Protein AF-A0A812T661-F1 (afdb_monomer_lite)

Structure (mmCIF, N/CA/C/O backbone):
data_AF-A0A812T661-F1
#
_entry.id   AF-A0A812T661-F1
#
loop_
_atom_site.group_PDB
_atom_site.id
_atom_site.type_symbol
_atom_site.label_atom_id
_atom_site.label_alt_id
_atom_site.label_comp_id
_atom_site.label_asym_id
_atom_site.label_entity_id
_atom_site.label_seq_id
_atom_site.pdbx_PDB_ins_code
_atom_site.Cartn_x
_atom_site.Cartn_y
_atom_site.Cartn_z
_atom_site.occupancy
_atom_site.B_iso_or_equiv
_atom_site.auth_seq_id
_atom_site.auth_comp_id
_atom_site.auth_asym_id
_atom_site.auth_atom_id
_atom_site.pdbx_PDB_model_num
ATOM 1 N N . MET A 1 1 ? -27.935 -11.187 81.433 1.00 39.84 1 MET A N 1
ATOM 2 C CA . MET A 1 1 ? -28.440 -9.813 81.219 1.00 39.84 1 MET A CA 1
ATOM 3 C C . MET A 1 1 ? -29.014 -9.732 79.816 1.00 39.84 1 MET A C 1
ATOM 5 O O . MET A 1 1 ? -28.262 -9.757 78.854 1.00 39.84 1 MET A O 1
ATOM 9 N N . ALA A 1 2 ? -30.341 -9.771 79.704 1.00 31.17 2 ALA A N 1
ATOM 10 C CA . ALA A 1 2 ? -31.060 -9.788 78.435 1.00 31.17 2 ALA A CA 1
ATOM 11 C C . ALA A 1 2 ? -31.620 -8.390 78.161 1.00 31.17 2 ALA A C 1
ATOM 13 O O . ALA A 1 2 ? -32.409 -7.888 78.958 1.00 31.17 2 ALA A O 1
ATOM 14 N N . CYS A 1 3 ? -31.225 -7.775 77.046 1.00 32.47 3 CYS A N 1
ATOM 15 C CA . CYS A 1 3 ? -31.825 -6.533 76.575 1.00 32.47 3 CYS A CA 1
ATOM 16 C C . CYS A 1 3 ? -32.719 -6.855 75.373 1.00 32.47 3 CYS A C 1
ATOM 18 O O . CYS A 1 3 ? -32.238 -7.175 74.287 1.00 32.47 3 CYS A O 1
ATOM 20 N N . LYS A 1 4 ? -34.035 -6.829 75.606 1.00 36.28 4 LYS A N 1
ATOM 21 C CA . LYS A 1 4 ? -35.077 -6.873 74.576 1.00 36.28 4 LYS A CA 1
ATOM 22 C C . LYS A 1 4 ? -35.070 -5.534 73.834 1.00 36.28 4 LYS A C 1
ATOM 24 O O . LYS A 1 4 ? -35.261 -4.503 74.466 1.00 36.28 4 LYS A O 1
ATOM 29 N N . CYS A 1 5 ? -34.918 -5.548 72.513 1.00 41.19 5 CYS A N 1
ATOM 30 C CA . CYS A 1 5 ? -35.259 -4.403 71.667 1.00 41.19 5 CYS A CA 1
ATOM 31 C C . CYS A 1 5 ? -36.417 -4.796 70.753 1.00 41.19 5 CYS A C 1
ATOM 33 O O . CYS A 1 5 ? -36.310 -5.703 69.930 1.00 41.19 5 CYS A O 1
ATOM 35 N N . ALA A 1 6 ? -37.545 -4.131 70.987 1.00 37.28 6 ALA A N 1
ATOM 36 C CA . ALA A 1 6 ? -38.788 -4.274 70.257 1.00 37.28 6 ALA A CA 1
ATOM 37 C C . ALA A 1 6 ? -38.680 -3.627 68.869 1.00 37.28 6 ALA A C 1
ATOM 39 O O . ALA A 1 6 ? -38.183 -2.513 68.720 1.00 37.28 6 ALA A O 1
ATOM 40 N N . TRP A 1 7 ? -39.187 -4.334 67.864 1.00 32.53 7 TRP A N 1
ATOM 41 C CA . TRP A 1 7 ? -39.423 -3.829 66.516 1.00 32.53 7 TRP A CA 1
ATOM 42 C C . TRP A 1 7 ? -40.679 -2.940 66.503 1.00 32.53 7 TRP A C 1
ATOM 44 O O . TRP A 1 7 ? -41.736 -3.362 66.972 1.00 32.53 7 TRP A O 1
ATOM 54 N N . ARG A 1 8 ? -40.585 -1.736 65.927 1.00 33.53 8 ARG A N 1
ATOM 55 C CA . ARG A 1 8 ? -41.734 -0.939 65.459 1.00 33.53 8 ARG A CA 1
ATOM 56 C C . ARG A 1 8 ? -41.566 -0.678 63.957 1.00 33.53 8 ARG A C 1
ATOM 58 O O . ARG A 1 8 ? -40.502 -0.195 63.575 1.00 33.53 8 ARG A O 1
ATOM 65 N N . PRO A 1 9 ? -42.571 -0.955 63.110 1.00 42.41 9 PRO A N 1
ATOM 66 C CA . PRO A 1 9 ? -42.553 -0.549 61.714 1.00 42.41 9 PRO A CA 1
ATOM 67 C C . PRO A 1 9 ? -43.253 0.807 61.539 1.00 42.41 9 PRO A C 1
ATOM 69 O O . PRO A 1 9 ? -44.282 1.068 62.157 1.00 42.41 9 PRO A O 1
ATOM 72 N N . GLY A 1 10 ? -42.711 1.633 60.645 1.00 39.06 10 GLY A N 1
ATOM 73 C CA . GLY A 1 10 ? -43.407 2.788 60.078 1.00 39.06 10 GLY A CA 1
ATOM 74 C C . GLY A 1 10 ? -42.850 4.137 60.518 1.00 39.06 10 GLY A C 1
ATOM 75 O O . GLY A 1 10 ? -43.271 4.663 61.535 1.00 39.06 10 GLY A O 1
ATOM 76 N N . ILE A 1 11 ? -41.943 4.688 59.708 1.00 40.12 11 ILE A N 1
ATOM 77 C CA . ILE A 1 11 ? -41.901 6.093 59.268 1.00 40.12 11 ILE A CA 1
ATOM 78 C C . ILE A 1 11 ? -41.118 6.077 57.948 1.00 40.12 11 ILE A C 1
ATOM 80 O O . ILE A 1 11 ? -39.957 5.672 57.897 1.00 40.12 11 ILE A O 1
ATOM 84 N N . ALA A 1 12 ? -41.790 6.463 56.866 1.00 45.00 12 ALA A N 1
ATOM 85 C CA . ALA A 1 12 ? -41.169 6.755 55.587 1.00 45.00 12 ALA A CA 1
ATOM 86 C C . ALA A 1 12 ? -40.385 8.067 55.721 1.00 45.00 12 ALA A C 1
ATOM 88 O O . ALA A 1 12 ? -40.973 9.107 56.008 1.00 45.00 12 ALA A O 1
ATOM 89 N N . ALA A 1 13 ? -39.069 8.016 55.528 1.00 40.50 13 ALA A N 1
ATOM 90 C CA . ALA A 1 13 ? -38.224 9.198 55.423 1.00 40.50 13 ALA A CA 1
ATOM 91 C C . ALA A 1 13 ? -37.707 9.301 53.984 1.00 40.50 13 ALA A C 1
ATOM 93 O O . ALA A 1 13 ? -36.796 8.587 53.566 1.00 40.50 13 ALA A O 1
ATOM 94 N N . SER A 1 14 ? -38.337 10.185 53.218 1.00 41.28 14 SER A N 1
ATOM 95 C CA . SER A 1 14 ? -37.844 10.696 51.946 1.00 41.28 14 SER A CA 1
ATOM 96 C C . SER A 1 14 ? -36.620 11.582 52.199 1.00 41.28 14 SER A C 1
ATOM 98 O O . SER A 1 14 ? -36.764 12.743 52.579 1.00 41.28 14 SER A O 1
ATOM 100 N N . CYS A 1 15 ? -35.413 11.058 51.988 1.00 32.88 15 CYS A N 1
ATOM 101 C CA . CYS A 1 15 ? -34.206 11.882 51.919 1.00 32.88 15 CYS A CA 1
ATOM 102 C C . CYS A 1 15 ? -34.037 12.420 50.495 1.00 32.88 15 CYS A C 1
ATOM 104 O O . CYS A 1 15 ? -33.440 11.773 49.636 1.00 32.88 15 CYS A O 1
ATOM 106 N N . GLY A 1 16 ? -34.569 13.619 50.257 1.00 36.97 16 GLY A N 1
ATOM 107 C CA . GLY A 1 16 ? -34.129 14.475 49.162 1.00 36.97 16 GLY A CA 1
ATOM 108 C C . GLY A 1 16 ? -32.775 15.080 49.523 1.00 36.97 16 GLY A C 1
ATOM 109 O O . GLY A 1 16 ? -32.685 15.902 50.429 1.00 36.97 16 GLY A O 1
ATOM 110 N N . VAL A 1 17 ? -31.717 14.667 48.828 1.00 34.12 17 VAL A N 1
ATOM 111 C CA . VAL A 1 17 ? -30.416 15.339 48.898 1.00 34.12 17 VAL A CA 1
ATOM 112 C C . VAL A 1 17 ? -30.396 16.405 47.805 1.00 34.12 17 VAL A C 1
ATOM 114 O O . VAL A 1 17 ? -30.156 16.109 46.637 1.00 34.12 17 VAL A O 1
ATOM 117 N N . GLN A 1 18 ? -30.684 17.651 48.183 1.00 39.25 18 GLN A N 1
ATOM 118 C CA . GLN A 1 18 ? -30.338 18.824 47.381 1.00 39.25 18 GLN A CA 1
ATOM 119 C C . GLN A 1 18 ? -28.822 19.030 47.470 1.00 39.25 18 GLN A C 1
ATOM 121 O O . GLN A 1 18 ? -28.301 19.404 48.519 1.00 39.25 18 GLN A O 1
ATOM 126 N N . VAL A 1 19 ? -28.106 18.781 46.373 1.00 39.47 19 VAL A N 1
ATOM 127 C CA . VAL A 1 19 ? -26.702 19.185 46.249 1.00 39.47 19 VAL A CA 1
ATOM 128 C C . VAL A 1 19 ? -26.671 20.634 45.772 1.00 39.47 19 VAL A C 1
ATOM 130 O O . VAL A 1 19 ? -27.009 20.937 44.629 1.00 39.47 19 VAL A O 1
ATOM 133 N N . LEU A 1 20 ? -26.277 21.524 46.682 1.00 35.50 20 LEU A N 1
ATOM 134 C CA . LEU A 1 20 ? -25.924 22.910 46.397 1.00 35.50 20 LEU A CA 1
ATOM 135 C C . LEU A 1 20 ? -24.674 22.918 45.499 1.00 35.50 20 LEU A C 1
ATOM 137 O O . LEU A 1 20 ? -23.583 22.561 45.942 1.00 35.50 20 LEU A O 1
ATOM 141 N N . VAL A 1 21 ? -24.820 23.312 44.233 1.00 41.16 21 VAL A N 1
ATOM 142 C CA . VAL A 1 21 ? -23.682 23.537 43.332 1.00 41.16 21 VAL A CA 1
ATOM 143 C C . VAL A 1 21 ? -23.210 24.975 43.518 1.00 41.16 21 VAL A C 1
ATOM 145 O O . VAL A 1 21 ? -23.839 25.919 43.042 1.00 41.16 21 VAL A O 1
ATOM 148 N N . HIS A 1 22 ? -22.090 25.144 44.221 1.00 33.12 22 HIS A N 1
ATOM 149 C CA . HIS A 1 22 ? -21.365 26.408 44.238 1.00 33.12 22 HIS A CA 1
ATOM 150 C C . HIS A 1 22 ? -20.723 26.629 42.862 1.00 33.12 22 HIS A C 1
ATOM 152 O O . HIS A 1 22 ? -19.799 25.928 42.459 1.00 33.12 22 HIS A O 1
ATOM 158 N N . SER A 1 23 ? -21.241 27.618 42.137 1.00 39.50 23 SER A N 1
ATOM 159 C CA . SER A 1 23 ? -20.655 28.144 40.908 1.00 39.50 23 SER A CA 1
ATOM 160 C C . SER A 1 23 ? -19.364 28.901 41.236 1.00 39.50 23 SER A C 1
ATOM 162 O O . SER A 1 23 ? -19.421 30.014 41.763 1.00 39.50 23 SER A O 1
ATOM 164 N N . SER A 1 24 ? -18.214 28.351 40.851 1.00 34.94 24 SER A N 1
ATOM 165 C CA . SER A 1 24 ? -17.020 29.137 40.539 1.00 34.94 24 SER A CA 1
ATOM 166 C C . SER A 1 24 ? -16.669 28.953 39.060 1.00 34.94 24 SER A C 1
ATOM 168 O O . SER A 1 24 ? -16.507 27.851 38.540 1.00 34.94 24 SER A O 1
ATOM 170 N N . ARG A 1 25 ? -16.638 30.084 38.353 1.00 45.25 25 ARG A N 1
ATOM 171 C CA . ARG A 1 25 ? -16.217 30.214 36.958 1.00 45.25 25 ARG A CA 1
ATOM 172 C C . ARG A 1 25 ? -14.738 29.853 36.809 1.00 45.25 25 ARG A C 1
ATOM 174 O O . ARG A 1 25 ? -13.928 30.345 37.586 1.00 45.25 25 ARG A O 1
ATOM 181 N N . SER A 1 26 ? -14.430 29.160 35.709 1.00 40.88 26 SER A N 1
ATOM 182 C CA . SER A 1 26 ? -13.232 29.301 34.853 1.00 40.88 26 SER A CA 1
ATOM 183 C C . SER A 1 26 ? -12.532 27.970 34.571 1.00 40.88 26 SER A C 1
ATOM 185 O O . SER A 1 26 ? -11.646 27.561 35.312 1.00 40.88 26 SER A O 1
ATOM 187 N N . SER A 1 27 ? -12.936 27.300 33.485 1.00 36.00 27 SER A N 1
ATOM 188 C CA . SER A 1 27 ? -12.090 26.831 32.363 1.00 36.00 27 SER A CA 1
ATOM 189 C C . SER A 1 27 ? -12.868 25.801 31.522 1.00 36.00 27 SER A C 1
ATOM 191 O O . SER A 1 27 ? -13.470 24.865 32.043 1.00 36.00 27 SER A O 1
ATOM 193 N N . ARG A 1 28 ? -12.947 26.041 30.203 1.00 46.75 28 ARG A N 1
ATOM 194 C CA . ARG A 1 28 ? -13.727 25.246 29.237 1.00 46.75 28 ARG A CA 1
ATOM 195 C C . ARG A 1 28 ? -13.174 23.822 29.156 1.00 46.75 28 ARG A C 1
ATOM 197 O O . ARG A 1 28 ? -12.113 23.606 28.584 1.00 46.75 28 ARG A O 1
ATOM 204 N N . THR A 1 29 ? -13.922 22.869 29.694 1.00 40.59 29 THR A N 1
ATOM 205 C CA . THR A 1 29 ? -13.697 21.432 29.531 1.00 40.59 29 THR A CA 1
ATOM 206 C C . THR A 1 29 ? -14.627 20.891 28.449 1.00 40.59 29 THR A C 1
ATOM 208 O O . THR A 1 29 ? -15.829 21.159 28.449 1.00 40.59 29 THR A O 1
ATOM 211 N N . TYR A 1 30 ? -14.031 20.158 27.507 1.00 39.53 30 TYR A N 1
ATOM 212 C CA . TYR A 1 30 ? -14.701 19.396 26.458 1.00 39.53 30 TYR A CA 1
ATOM 213 C C . TYR A 1 30 ? -15.716 18.431 27.079 1.00 39.53 30 TYR A C 1
ATOM 215 O O . TYR A 1 30 ? -15.378 17.580 27.902 1.00 39.53 30 TYR A O 1
ATOM 223 N N . GLY A 1 31 ? -16.979 18.623 26.712 1.00 39.84 31 GLY A N 1
ATOM 224 C CA . GLY A 1 31 ? -18.114 17.910 27.263 1.00 39.84 31 GLY A CA 1
ATOM 225 C C . GLY A 1 31 ? -18.510 16.689 26.440 1.00 39.84 31 GLY A C 1
ATOM 226 O O . GLY A 1 31 ? -18.616 16.751 25.222 1.00 39.84 31 GLY A O 1
ATOM 227 N N . GLN A 1 32 ? -18.863 15.648 27.195 1.00 44.34 32 GLN A N 1
ATOM 228 C CA . GLN A 1 32 ? -19.878 14.639 26.887 1.00 44.34 32 GLN A CA 1
ATOM 229 C C . GLN A 1 32 ? -19.512 13.485 25.943 1.00 44.34 32 GLN A C 1
ATOM 231 O O . GLN A 1 32 ? -20.017 13.396 24.833 1.00 44.34 32 GLN A O 1
ATOM 236 N N . ARG A 1 33 ? -18.816 12.478 26.495 1.00 41.53 33 ARG A N 1
ATOM 237 C CA . ARG A 1 33 ? -19.212 11.052 26.380 1.00 41.53 33 ARG A CA 1
ATOM 238 C C . ARG A 1 33 ? -18.738 10.194 27.565 1.00 41.53 33 ARG A C 1
ATOM 240 O O . ARG A 1 33 ? -18.430 9.019 27.447 1.00 41.53 33 ARG A O 1
ATOM 247 N N . GLY A 1 34 ? -18.760 10.782 28.762 1.00 40.34 34 GLY A N 1
ATOM 248 C CA . GLY A 1 34 ? -18.537 10.053 30.011 1.00 40.34 34 GLY A CA 1
ATOM 249 C C . GLY A 1 34 ? -19.728 9.203 30.470 1.00 40.34 34 GLY A C 1
ATOM 250 O O . GLY A 1 34 ? -19.525 8.335 31.297 1.00 40.34 34 GLY A O 1
ATOM 251 N N . ALA A 1 35 ? -20.951 9.387 29.958 1.00 41.69 35 ALA A N 1
ATOM 252 C CA . ALA A 1 35 ? -22.172 8.920 30.635 1.00 41.69 35 ALA A CA 1
ATOM 253 C C . ALA A 1 35 ? -22.263 7.391 30.872 1.00 41.69 35 ALA A C 1
ATOM 255 O O . ALA A 1 35 ? -22.603 6.963 31.979 1.00 41.69 35 ALA A O 1
ATOM 256 N N . ALA A 1 36 ? -21.902 6.550 29.896 1.00 41.28 36 ALA A N 1
ATOM 257 C CA . ALA A 1 36 ? -21.989 5.091 30.048 1.00 41.28 36 ALA A CA 1
ATOM 258 C C . ALA A 1 36 ? -20.860 4.521 30.930 1.00 41.28 36 ALA A C 1
ATOM 260 O O . ALA A 1 36 ? -21.110 3.693 31.806 1.00 41.28 36 ALA A O 1
ATOM 261 N N . CYS A 1 37 ? -19.637 5.043 30.800 1.00 40.53 37 CYS A N 1
ATOM 262 C CA . CYS A 1 37 ? -18.521 4.643 31.658 1.00 40.53 37 CYS A CA 1
ATOM 263 C C . CYS A 1 37 ? -18.627 5.263 33.066 1.00 40.53 37 CYS A C 1
ATOM 265 O O . CYS A 1 37 ? -18.211 4.652 34.048 1.00 40.53 37 CYS A O 1
ATOM 267 N N . THR A 1 38 ? -19.285 6.421 33.214 1.00 44.34 38 THR A N 1
ATOM 268 C CA . THR A 1 38 ? -19.584 7.014 34.521 1.00 44.34 38 THR A CA 1
ATOM 269 C C . THR A 1 38 ? -20.669 6.268 35.263 1.00 44.34 38 THR A C 1
ATOM 271 O O . THR A 1 38 ? -20.565 6.231 36.469 1.00 44.34 38 THR A O 1
ATOM 274 N N . THR A 1 39 ? -21.663 5.625 34.644 1.00 46.19 39 THR A N 1
ATOM 275 C CA . THR A 1 39 ? -22.614 4.815 35.440 1.00 46.19 39 THR A CA 1
ATOM 276 C C . THR A 1 39 ? -21.945 3.561 36.004 1.00 46.19 39 THR A C 1
ATOM 278 O O . THR A 1 39 ? -22.129 3.256 37.180 1.00 46.19 39 THR A O 1
ATOM 281 N N . ALA A 1 40 ? -21.071 2.899 35.239 1.00 48.19 40 ALA A N 1
ATOM 282 C CA . ALA A 1 40 ? -20.258 1.786 35.738 1.00 48.19 40 ALA A CA 1
ATOM 283 C C . ALA A 1 40 ? -19.211 2.236 36.780 1.00 48.19 40 ALA A C 1
ATOM 285 O O . ALA A 1 40 ? -19.050 1.583 37.814 1.00 48.19 40 ALA A O 1
ATOM 286 N N . SER A 1 41 ? -18.552 3.377 36.555 1.00 48.72 41 SER A N 1
ATOM 287 C CA . SER A 1 41 ? -17.576 3.981 37.475 1.00 48.72 41 SER A CA 1
ATOM 288 C C . SER A 1 41 ? -18.231 4.569 38.735 1.00 48.72 41 SER A C 1
ATOM 290 O O . SER A 1 41 ? -17.706 4.408 39.834 1.00 48.72 41 SER A O 1
ATOM 292 N N . LEU A 1 42 ? -19.428 5.154 38.634 1.00 48.75 42 LEU A N 1
ATOM 293 C CA . LEU A 1 42 ? -20.238 5.633 39.762 1.00 48.75 42 LEU A CA 1
ATOM 294 C C . LEU A 1 42 ? -20.821 4.460 40.548 1.00 48.75 42 LEU A C 1
ATOM 296 O O . LEU A 1 42 ? -20.829 4.526 41.771 1.00 48.75 42 LEU A O 1
ATOM 300 N N . CYS A 1 43 ? -21.223 3.357 39.904 1.00 52.56 43 CYS A N 1
ATOM 301 C CA . CYS A 1 43 ? -21.570 2.121 40.614 1.00 52.56 43 CYS A CA 1
ATOM 302 C C . CYS A 1 43 ? -20.358 1.533 41.347 1.00 52.56 43 CYS A C 1
ATOM 304 O O . CYS A 1 43 ? -20.494 1.123 42.498 1.00 52.56 43 CYS A O 1
ATOM 306 N N . GLN A 1 44 ? -19.170 1.521 40.734 1.00 55.47 44 GLN A N 1
ATOM 307 C CA . GLN A 1 44 ? -17.938 1.076 41.398 1.00 55.47 44 GLN A CA 1
ATOM 308 C C . GLN A 1 44 ? -17.526 2.005 42.547 1.00 55.47 44 GLN A C 1
ATOM 310 O O . GLN A 1 44 ? -17.100 1.518 43.593 1.00 55.47 44 GLN A O 1
ATOM 315 N N . SER A 1 45 ? -17.723 3.315 42.400 1.00 54.69 45 SER A N 1
ATOM 316 C CA . SER A 1 45 ? -17.418 4.319 43.427 1.00 54.69 45 SER A CA 1
ATOM 317 C C . SER A 1 45 ? -18.425 4.275 44.582 1.00 54.69 45 SER A C 1
ATOM 319 O O . SER A 1 45 ? -18.028 4.272 45.745 1.00 54.69 45 SER A O 1
ATOM 321 N N . ALA A 1 46 ? -19.722 4.133 44.293 1.00 56.69 46 ALA A N 1
ATOM 322 C CA . ALA A 1 46 ? -20.778 3.983 45.295 1.00 56.69 46 ALA A CA 1
ATOM 323 C C . ALA A 1 46 ? -20.666 2.654 46.063 1.00 56.69 46 ALA A C 1
ATOM 325 O O . ALA A 1 46 ? -20.876 2.621 47.276 1.00 56.69 46 ALA A O 1
ATOM 326 N N . LEU A 1 47 ? -20.262 1.565 45.397 1.00 55.62 47 LEU A N 1
ATOM 327 C CA . LEU A 1 47 ? -19.964 0.283 46.049 1.00 55.62 47 LEU A CA 1
ATOM 328 C C . LEU A 1 47 ? -18.643 0.318 46.834 1.00 55.62 47 LEU A C 1
ATOM 330 O O . LEU A 1 47 ? -18.556 -0.297 47.897 1.00 55.62 47 LEU A O 1
ATOM 334 N N . GLY A 1 48 ? -17.644 1.071 46.366 1.00 58.66 48 GLY A N 1
ATOM 335 C CA . GLY A 1 48 ? -16.411 1.354 47.106 1.00 58.66 48 GLY A CA 1
ATOM 336 C C . GLY A 1 48 ? -16.692 2.093 48.416 1.00 58.66 48 GLY A C 1
ATOM 337 O O . GLY A 1 48 ? -16.236 1.665 49.477 1.00 58.66 48 GLY A O 1
ATOM 338 N N . ILE A 1 49 ? -17.543 3.121 48.373 1.00 59.03 49 ILE A N 1
ATOM 339 C CA . ILE A 1 49 ? -17.996 3.872 49.554 1.00 59.03 49 ILE A CA 1
ATOM 340 C C . ILE A 1 49 ? -18.847 2.987 50.485 1.00 59.03 49 ILE A C 1
ATOM 342 O O . ILE A 1 49 ? -18.628 2.984 51.695 1.00 59.03 49 ILE A O 1
ATOM 346 N N . MET A 1 50 ? -19.744 2.149 49.951 1.00 53.41 50 MET A N 1
ATOM 347 C CA . MET A 1 50 ? -20.494 1.156 50.746 1.00 53.41 50 MET A CA 1
ATOM 348 C C . MET A 1 50 ? -19.586 0.109 51.417 1.00 53.41 50 MET A C 1
ATOM 350 O O . MET A 1 50 ? -19.870 -0.326 52.533 1.00 53.41 50 MET A O 1
ATOM 354 N N . SER A 1 51 ? -18.470 -0.271 50.787 1.00 54.91 51 SER A N 1
ATOM 355 C CA . SER A 1 51 ? -17.488 -1.193 51.378 1.00 54.91 51 SER A CA 1
ATOM 356 C C . SER A 1 51 ? -16.672 -0.563 52.515 1.00 54.91 51 SER A C 1
ATOM 358 O O . SER A 1 51 ? -16.292 -1.268 53.451 1.00 54.91 51 SER A O 1
ATOM 360 N N . LEU A 1 52 ? -16.475 0.761 52.476 1.00 56.06 52 LEU A N 1
ATOM 361 C CA . LEU A 1 52 ? -15.839 1.544 53.541 1.00 56.06 52 LEU A CA 1
ATOM 362 C C . LEU A 1 52 ? -16.790 1.795 54.722 1.00 56.06 52 LEU A C 1
ATOM 364 O O . LEU A 1 52 ? -16.347 1.811 55.868 1.00 56.06 52 LEU A O 1
ATOM 368 N N . LEU A 1 53 ? -18.094 1.934 54.464 1.00 56.97 53 LEU A N 1
ATOM 369 C CA . LEU A 1 53 ? -19.104 2.218 55.492 1.00 56.97 53 LEU A CA 1
ATOM 370 C C . LEU A 1 53 ? -19.621 0.971 56.236 1.00 56.97 53 LEU A C 1
ATOM 372 O O . LEU A 1 53 ? -20.234 1.107 57.293 1.00 56.97 53 LEU A O 1
ATOM 376 N N . CYS A 1 54 ? -19.380 -0.248 55.736 1.00 51.91 54 CYS A N 1
ATOM 377 C CA . CYS A 1 54 ? -19.859 -1.474 56.391 1.00 51.91 54 CYS A CA 1
ATOM 378 C C . CYS A 1 54 ? -18.914 -2.693 56.245 1.00 51.91 54 CYS A C 1
ATOM 380 O O . CYS A 1 54 ? -19.311 -3.740 55.720 1.00 51.91 54 CYS A O 1
ATOM 382 N N . PRO A 1 55 ? -17.670 -2.633 56.763 1.00 53.47 55 PRO A N 1
ATOM 383 C CA . PRO A 1 55 ? -16.683 -3.709 56.602 1.00 53.47 55 PRO A CA 1
ATOM 384 C C . PRO A 1 55 ? -17.071 -5.041 57.276 1.00 53.47 55 PRO A C 1
ATOM 386 O O . PRO A 1 55 ? -16.466 -6.071 56.989 1.00 53.47 55 PRO A O 1
ATOM 389 N N . ARG A 1 56 ? -18.090 -5.062 58.152 1.00 56.50 56 ARG A N 1
ATOM 390 C CA . ARG A 1 56 ? -18.517 -6.264 58.897 1.00 56.50 56 ARG A CA 1
ATOM 391 C C . ARG A 1 56 ? -19.662 -7.066 58.265 1.00 56.50 56 ARG A C 1
ATOM 393 O O . ARG A 1 56 ? -19.938 -8.161 58.745 1.00 56.50 56 ARG A O 1
ATOM 400 N N . VAL A 1 57 ? -20.318 -6.573 57.210 1.00 59.19 57 VAL A N 1
ATOM 401 C CA . VAL A 1 57 ? -21.529 -7.227 56.655 1.00 59.19 57 VAL A CA 1
ATOM 402 C C . VAL A 1 57 ? -21.278 -7.918 55.311 1.00 59.19 57 VAL A C 1
ATOM 404 O O . VAL A 1 57 ? -22.008 -8.841 54.939 1.00 59.19 57 VAL A O 1
ATOM 407 N N . LEU A 1 58 ? -20.205 -7.568 54.594 1.00 53.12 58 LEU A N 1
ATOM 408 C CA . LEU A 1 58 ? -19.882 -8.250 53.346 1.00 53.12 58 LEU A CA 1
ATOM 409 C C . LEU A 1 58 ? -19.204 -9.591 53.641 1.00 53.12 58 LEU A C 1
ATOM 411 O O . LEU A 1 58 ? -17.998 -9.673 53.875 1.00 53.12 58 LEU A O 1
ATOM 415 N N . LYS A 1 59 ? -19.999 -10.666 53.636 1.00 71.62 59 LYS A N 1
ATOM 416 C CA . LYS A 1 59 ? -19.484 -12.021 53.841 1.00 71.62 59 LYS A CA 1
ATOM 417 C C . LYS A 1 59 ? -18.331 -12.276 52.848 1.00 71.62 59 LYS A C 1
ATOM 419 O O . LYS A 1 59 ? -18.512 -12.056 51.647 1.00 71.62 59 LYS A O 1
ATOM 424 N N . PRO A 1 60 ? -17.163 -12.776 53.293 1.00 74.56 60 PRO A N 1
ATOM 425 C CA . PRO A 1 60 ? -15.957 -12.900 52.463 1.00 74.56 60 PRO A CA 1
ATOM 426 C C . PRO A 1 60 ? -16.156 -13.727 51.179 1.00 74.56 60 PRO A C 1
ATOM 428 O O . PRO A 1 60 ? -15.424 -13.552 50.204 1.00 74.56 60 PRO A O 1
ATOM 431 N N . HIS A 1 61 ? -17.179 -14.586 51.127 1.00 77.00 61 HIS A N 1
ATOM 432 C CA . HIS A 1 61 ? -17.545 -15.318 49.916 1.00 77.00 61 HIS A CA 1
ATOM 433 C C . HIS A 1 61 ? -18.139 -14.429 48.805 1.00 77.00 61 HIS A C 1
ATOM 435 O O . HIS A 1 61 ? -17.871 -14.688 47.631 1.00 77.00 61 HIS A O 1
ATOM 441 N N . LEU A 1 62 ? -18.881 -13.365 49.138 1.00 77.12 62 LEU A N 1
ATOM 442 C CA . LEU A 1 62 ? -19.453 -12.435 48.153 1.00 77.12 62 LEU A CA 1
ATOM 443 C C . LEU A 1 62 ? -18.360 -11.579 47.507 1.00 77.12 62 LEU A C 1
ATOM 445 O O . LEU A 1 62 ? -18.321 -11.460 46.284 1.00 77.12 62 LEU A O 1
ATOM 449 N N . ALA A 1 63 ? -17.398 -11.095 48.300 1.00 75.06 63 ALA A N 1
ATOM 450 C CA . ALA A 1 63 ? -16.235 -10.368 47.789 1.00 75.06 63 ALA A CA 1
ATOM 451 C C . ALA A 1 63 ? -15.398 -11.223 46.817 1.00 75.06 63 ALA A C 1
ATOM 453 O O . ALA A 1 63 ? -14.982 -10.740 45.763 1.00 75.06 63 ALA A O 1
ATOM 454 N N . ARG A 1 64 ? -15.182 -12.513 47.126 1.00 78.75 64 ARG A N 1
ATOM 455 C CA . ARG A 1 64 ? -14.472 -13.444 46.227 1.00 78.75 64 ARG A CA 1
ATOM 456 C C . ARG A 1 64 ? -15.247 -13.737 44.944 1.00 78.75 64 ARG A C 1
ATOM 458 O O . ARG A 1 64 ? -14.623 -13.923 43.902 1.00 78.75 64 ARG A O 1
ATOM 465 N N . ARG A 1 65 ? -16.580 -13.826 45.001 1.00 80.38 65 ARG A N 1
ATOM 466 C CA . ARG A 1 65 ? -17.418 -14.046 43.809 1.00 80.38 65 ARG A CA 1
ATOM 467 C C . ARG A 1 65 ? -17.405 -12.819 42.899 1.00 80.38 65 ARG A C 1
ATOM 469 O O . ARG A 1 65 ? -17.246 -12.970 41.694 1.00 80.38 65 ARG A O 1
ATOM 476 N N . TRP A 1 66 ? -17.468 -11.621 43.478 1.00 78.62 66 TRP A N 1
ATOM 477 C CA . TRP A 1 66 ? -17.425 -10.369 42.725 1.00 78.62 66 TRP A CA 1
ATOM 478 C C . TRP A 1 66 ? -16.064 -10.121 42.062 1.00 78.62 66 TRP A C 1
ATOM 480 O O . TRP A 1 66 ? -16.016 -9.843 40.868 1.00 78.62 66 TRP A O 1
ATOM 490 N N . ARG A 1 67 ? -14.947 -10.327 42.780 1.00 79.44 67 ARG A N 1
ATOM 491 C CA . ARG A 1 67 ? -13.600 -10.229 42.179 1.00 79.44 67 ARG A CA 1
ATOM 492 C C . ARG A 1 67 ? -13.405 -11.220 41.031 1.00 79.44 67 ARG A C 1
ATOM 494 O O . ARG A 1 67 ? -12.829 -10.847 40.016 1.00 79.44 67 ARG A O 1
ATOM 501 N N . ARG A 1 68 ? -13.913 -12.453 41.169 1.00 81.06 68 ARG A N 1
ATOM 502 C CA . ARG A 1 68 ? -13.891 -13.453 40.088 1.00 81.06 68 ARG A CA 1
ATOM 503 C C . ARG A 1 68 ? -14.715 -13.005 38.879 1.00 81.06 68 ARG A C 1
ATOM 505 O O . ARG A 1 68 ? -14.211 -13.088 37.768 1.00 81.06 68 ARG A O 1
ATOM 512 N N . GLY A 1 69 ? -15.913 -12.459 39.095 1.00 79.50 69 GLY A N 1
ATOM 513 C CA . GLY A 1 69 ? -16.746 -11.911 38.019 1.00 79.50 69 GLY A CA 1
ATOM 514 C C . GLY A 1 69 ? -16.085 -10.740 37.287 1.00 79.50 69 GLY A C 1
ATOM 515 O O . GLY A 1 69 ? -16.008 -10.750 36.064 1.00 79.50 69 GLY A O 1
ATOM 516 N N . ALA A 1 70 ? -15.526 -9.774 38.021 1.00 76.25 70 ALA A N 1
ATOM 517 C CA . ALA A 1 70 ? -14.833 -8.629 37.429 1.00 76.25 70 ALA A CA 1
ATOM 518 C C . ALA A 1 70 ? -13.557 -9.034 36.664 1.00 76.25 70 ALA A C 1
ATOM 520 O O . ALA A 1 70 ? -13.274 -8.472 35.608 1.00 76.25 70 ALA A O 1
ATOM 521 N N . ALA A 1 71 ? -12.792 -10.009 37.170 1.00 78.38 71 ALA A N 1
ATOM 522 C CA . ALA A 1 71 ? -11.620 -10.546 36.474 1.00 78.38 71 ALA A CA 1
ATOM 523 C C . ALA A 1 71 ? -12.013 -11.305 35.195 1.00 78.38 71 ALA A C 1
ATOM 525 O O . ALA A 1 71 ? -11.403 -11.100 34.150 1.00 78.38 71 ALA A O 1
ATOM 526 N N . GLN A 1 72 ? -13.071 -12.118 35.255 1.00 84.19 72 GLN A N 1
ATOM 527 C CA . GLN A 1 72 ? -13.597 -12.842 34.098 1.00 84.19 72 GLN A CA 1
ATOM 528 C C . GLN A 1 72 ? -14.138 -11.887 33.026 1.00 84.19 72 GLN A C 1
ATOM 530 O O . GLN A 1 72 ? -13.882 -12.082 31.843 1.00 84.19 72 GLN A O 1
ATOM 535 N N . GLN A 1 73 ? -14.825 -10.816 33.428 1.00 76.56 73 GLN A N 1
ATOM 536 C CA . GLN A 1 73 ? -15.323 -9.807 32.496 1.00 76.56 73 GLN A CA 1
ATOM 537 C C . GLN A 1 73 ? -14.177 -9.059 31.801 1.00 76.56 73 GLN A C 1
ATOM 539 O O . GLN A 1 73 ? -14.228 -8.883 30.587 1.00 76.56 73 GLN A O 1
ATOM 544 N N . ARG A 1 74 ? -13.109 -8.692 32.528 1.00 77.00 74 ARG A N 1
ATOM 545 C CA . ARG A 1 74 ? -11.896 -8.121 31.910 1.00 77.00 74 ARG A CA 1
ATOM 546 C C . ARG A 1 74 ? -11.235 -9.092 30.936 1.00 77.00 74 ARG A C 1
ATOM 548 O O . ARG A 1 74 ? -10.888 -8.680 29.836 1.00 77.00 74 ARG A O 1
ATOM 555 N N . GLY A 1 75 ? -11.113 -10.367 31.315 1.00 75.44 75 GLY A N 1
ATOM 556 C CA . GLY A 1 75 ? -10.558 -11.406 30.445 1.00 75.44 75 GLY A CA 1
ATOM 557 C C . GLY A 1 75 ? -11.356 -11.575 29.151 1.00 75.44 75 GLY A C 1
ATOM 558 O O . GLY A 1 75 ? -10.772 -11.638 28.076 1.00 75.44 75 GLY A O 1
ATOM 559 N N . ASN A 1 76 ? -12.689 -11.552 29.232 1.00 76.31 76 ASN A N 1
ATOM 560 C CA . ASN A 1 76 ? -13.556 -11.642 28.056 1.00 76.31 76 ASN A CA 1
ATOM 561 C C . ASN A 1 76 ? -13.421 -10.422 27.129 1.00 76.31 76 ASN A C 1
ATOM 563 O O . ASN A 1 76 ? -13.408 -10.588 25.911 1.00 76.31 76 ASN A O 1
ATOM 567 N N . VAL A 1 77 ? -13.302 -9.209 27.683 1.00 73.81 77 VAL A N 1
ATOM 568 C CA . VAL A 1 77 ? -13.102 -7.980 26.891 1.00 73.81 77 VAL A CA 1
ATOM 569 C C . VAL A 1 77 ? -11.737 -7.992 26.198 1.00 73.81 77 VAL A C 1
ATOM 571 O O . VAL A 1 77 ? -11.670 -7.745 24.998 1.00 73.81 77 VAL A O 1
ATOM 574 N N . GLN A 1 78 ? -10.666 -8.354 26.912 1.00 78.06 78 GLN A N 1
ATOM 575 C CA . GLN A 1 78 ? -9.322 -8.467 26.331 1.00 78.06 78 GLN A CA 1
ATOM 576 C C . GLN A 1 78 ? -9.247 -9.551 25.252 1.00 78.06 78 GLN A C 1
ATOM 578 O O . GLN A 1 78 ? -8.687 -9.316 24.187 1.00 78.06 78 GLN A O 1
ATOM 583 N N . ALA A 1 79 ? -9.848 -10.720 25.491 1.00 74.81 79 ALA A N 1
ATOM 584 C CA . ALA A 1 79 ? -9.887 -11.796 24.505 1.00 74.81 79 ALA A CA 1
ATOM 585 C C . ALA A 1 79 ? -10.673 -11.399 23.247 1.00 74.81 79 ALA A C 1
ATOM 587 O O . ALA A 1 79 ? -10.281 -11.764 22.140 1.00 74.81 79 ALA A O 1
ATOM 588 N N . ARG A 1 80 ? -11.761 -10.632 23.397 1.00 70.31 80 ARG A N 1
ATOM 589 C CA . ARG A 1 80 ? -12.514 -10.095 22.259 1.00 70.31 80 ARG A CA 1
ATOM 590 C C . ARG A 1 80 ? -11.685 -9.078 21.476 1.00 70.31 80 ARG A C 1
ATOM 592 O O . ARG A 1 80 ? -11.611 -9.203 20.262 1.00 70.31 80 ARG A O 1
ATOM 599 N N . ALA A 1 81 ? -11.030 -8.138 22.155 1.00 70.88 81 ALA A N 1
ATOM 600 C CA . ALA A 1 81 ? -10.147 -7.163 21.514 1.00 70.88 81 ALA A CA 1
ATOM 601 C C . ALA A 1 81 ? -9.002 -7.842 20.743 1.00 70.88 81 ALA A C 1
ATOM 603 O O . ALA A 1 81 ? -8.760 -7.500 19.594 1.00 70.88 81 ALA A O 1
ATOM 604 N N . ALA A 1 82 ? -8.370 -8.864 21.329 1.00 77.25 82 ALA A N 1
ATOM 605 C CA . ALA A 1 82 ? -7.279 -9.603 20.692 1.00 77.25 82 ALA A CA 1
ATOM 606 C C . ALA A 1 82 ? -7.718 -10.427 19.467 1.00 77.25 82 ALA A C 1
ATOM 608 O O . ALA A 1 82 ? -6.958 -10.584 18.517 1.00 77.25 82 ALA A O 1
ATOM 609 N N . ARG A 1 83 ? -8.940 -10.976 19.472 1.00 75.00 83 ARG A N 1
ATOM 610 C CA . ARG A 1 83 ? -9.489 -11.647 18.282 1.00 75.00 83 ARG A CA 1
ATOM 611 C C . ARG A 1 83 ? -9.799 -10.645 17.180 1.00 75.00 83 ARG A C 1
ATOM 613 O O . ARG A 1 83 ? -9.423 -10.878 16.037 1.00 75.00 83 ARG A O 1
ATOM 620 N N . MET A 1 84 ? -10.425 -9.525 17.550 1.00 69.62 84 MET A N 1
ATOM 621 C CA . MET A 1 84 ? -10.760 -8.475 16.594 1.00 69.62 84 MET A CA 1
ATOM 622 C C . MET A 1 84 ? -9.501 -7.874 15.958 1.00 69.62 84 MET A C 1
ATOM 624 O O . MET A 1 84 ? -9.506 -7.601 14.763 1.00 69.62 84 MET A O 1
ATOM 628 N N . SER A 1 85 ? -8.404 -7.732 16.704 1.00 84.12 85 SER A N 1
ATOM 629 C CA . SER A 1 85 ? -7.145 -7.262 16.126 1.00 84.12 85 SER A CA 1
ATOM 630 C C . SER A 1 85 ? -6.516 -8.287 15.177 1.00 84.12 85 SER A C 1
ATOM 632 O O . SER A 1 85 ? -6.044 -7.905 14.113 1.00 84.12 85 SER A O 1
ATOM 634 N N . PHE A 1 86 ? -6.548 -9.585 15.502 1.00 90.56 86 PHE A N 1
ATOM 635 C CA . PHE A 1 86 ? -5.962 -10.622 14.645 1.00 90.56 86 PHE A CA 1
ATOM 636 C C . PHE A 1 86 ? -6.664 -10.748 13.286 1.00 90.56 86 PHE A C 1
ATOM 638 O O . PHE A 1 86 ? -5.996 -10.826 12.259 1.00 90.56 86 PHE A O 1
ATOM 645 N N . GLU A 1 87 ? -7.997 -10.752 13.268 1.00 90.94 87 GLU A N 1
ATOM 646 C CA . GLU A 1 87 ? -8.776 -10.832 12.023 1.00 90.94 87 GLU A CA 1
ATOM 647 C C . GLU A 1 87 ? -8.544 -9.604 11.128 1.00 90.94 87 GLU A C 1
ATOM 649 O O . GLU A 1 87 ? -8.361 -9.756 9.920 1.00 90.94 87 GLU A O 1
ATOM 654 N N . CYS A 1 88 ? -8.459 -8.405 11.720 1.00 93.44 88 CYS A N 1
ATOM 655 C CA . CYS A 1 88 ? -8.128 -7.180 10.989 1.00 93.44 88 CYS A CA 1
ATOM 656 C C . CYS A 1 88 ? -6.728 -7.258 10.364 1.00 93.44 88 CYS A C 1
ATOM 658 O O . CYS A 1 88 ? -6.580 -7.003 9.172 1.00 93.44 88 CYS A O 1
ATOM 660 N N . VAL A 1 89 ? -5.721 -7.678 11.142 1.00 95.94 89 VAL A N 1
ATOM 661 C CA . VAL A 1 89 ? -4.328 -7.843 10.685 1.00 95.94 89 VAL A CA 1
ATOM 662 C C . VAL A 1 89 ? -4.215 -8.885 9.570 1.00 95.94 89 VAL A C 1
ATOM 664 O O . VAL A 1 89 ? -3.468 -8.691 8.613 1.00 95.94 89 VAL A O 1
ATOM 667 N N . ALA A 1 90 ? -4.948 -9.996 9.670 1.00 96.06 90 ALA A N 1
ATOM 668 C CA . ALA A 1 90 ? -4.969 -11.014 8.623 1.00 96.06 90 ALA A CA 1
ATOM 669 C C . ALA A 1 90 ? -5.582 -10.474 7.320 1.00 96.06 90 ALA A C 1
ATOM 671 O O . ALA A 1 90 ? -5.078 -10.780 6.238 1.00 96.06 90 ALA A O 1
ATOM 672 N N . GLY A 1 91 ? -6.633 -9.655 7.426 1.00 96.12 91 GLY A N 1
ATOM 673 C CA . GLY A 1 91 ? -7.217 -8.940 6.292 1.00 96.12 91 GLY A CA 1
ATOM 674 C C . GLY A 1 91 ? -6.239 -7.954 5.655 1.00 96.12 91 GLY A C 1
ATOM 675 O O . GLY A 1 91 ? -6.072 -7.986 4.439 1.00 96.12 91 GLY A O 1
ATOM 676 N N . ASP A 1 92 ? -5.529 -7.166 6.466 1.00 97.12 92 ASP A N 1
ATOM 677 C CA . ASP A 1 92 ? -4.503 -6.230 5.988 1.00 97.12 92 ASP A CA 1
ATOM 678 C C . ASP A 1 92 ? -3.412 -6.956 5.203 1.00 97.12 92 ASP A C 1
ATOM 680 O O . ASP A 1 92 ? -3.099 -6.585 4.075 1.00 97.12 92 ASP A O 1
ATOM 684 N N . LEU A 1 93 ? -2.888 -8.054 5.758 1.00 97.12 93 LEU A N 1
ATOM 685 C CA . LEU A 1 93 ? -1.877 -8.868 5.088 1.00 97.12 93 LEU A CA 1
ATOM 686 C C . LEU A 1 93 ? -2.388 -9.430 3.755 1.00 97.12 93 LEU A C 1
ATOM 688 O O . LEU A 1 93 ? -1.665 -9.403 2.760 1.00 97.12 93 LEU A O 1
ATOM 692 N N . ALA A 1 94 ? -3.618 -9.946 3.723 1.00 97.38 94 ALA A N 1
ATOM 693 C CA . ALA A 1 94 ? -4.203 -10.496 2.504 1.00 97.38 94 ALA A CA 1
ATOM 694 C C . ALA A 1 94 ? -4.385 -9.418 1.427 1.00 97.38 94 ALA A C 1
ATOM 696 O O . ALA A 1 94 ? -4.017 -9.641 0.275 1.00 97.38 94 ALA A O 1
ATOM 697 N N . ILE A 1 95 ? -4.905 -8.246 1.798 1.00 97.56 95 ILE A N 1
ATOM 698 C CA . ILE A 1 95 ? -5.118 -7.131 0.871 1.00 97.56 95 ILE A CA 1
ATOM 699 C C . ILE A 1 95 ? -3.779 -6.607 0.354 1.00 97.56 95 ILE A C 1
ATOM 701 O O . ILE A 1 95 ? -3.617 -6.536 -0.863 1.00 97.56 95 ILE A O 1
ATOM 705 N N . SER A 1 96 ? -2.798 -6.334 1.221 1.00 96.88 96 SER A N 1
ATOM 706 C CA . SER A 1 96 ? -1.470 -5.865 0.790 1.00 96.88 96 SER A CA 1
ATOM 707 C C . SER A 1 96 ? -0.780 -6.836 -0.170 1.00 96.88 96 SER A C 1
ATOM 709 O O . SER A 1 96 ? -0.138 -6.411 -1.125 1.00 96.88 96 SER A O 1
ATOM 711 N N . MET A 1 97 ? -0.968 -8.146 0.009 1.00 95.56 97 MET A N 1
ATOM 712 C CA . MET A 1 97 ? -0.449 -9.157 -0.922 1.00 95.56 97 MET A CA 1
ATOM 713 C C . MET A 1 97 ? -1.188 -9.189 -2.269 1.00 95.56 97 MET A C 1
ATOM 715 O O . MET A 1 97 ? -0.609 -9.582 -3.282 1.00 95.56 97 MET A O 1
ATOM 719 N N . MET A 1 98 ? -2.462 -8.793 -2.303 1.00 96.94 98 MET A N 1
ATOM 720 C CA . MET A 1 98 ? -3.268 -8.744 -3.528 1.00 96.94 98 MET A CA 1
ATOM 721 C C . MET A 1 98 ? -3.063 -7.455 -4.332 1.00 96.94 98 MET A C 1
ATOM 723 O O . MET A 1 98 ? -3.266 -7.482 -5.547 1.00 96.94 98 MET A O 1
ATOM 727 N N . ILE A 1 99 ? -2.647 -6.355 -3.693 1.00 96.50 99 ILE A N 1
ATOM 728 C CA . ILE A 1 99 ? -2.458 -5.042 -4.336 1.00 96.50 99 ILE A CA 1
ATOM 729 C C . ILE A 1 99 ? -1.558 -5.112 -5.577 1.00 96.50 99 ILE A C 1
ATOM 731 O O . ILE A 1 99 ? -2.038 -4.739 -6.646 1.00 96.50 99 ILE A O 1
ATOM 735 N N . PRO A 1 100 ? -0.332 -5.668 -5.525 1.00 95.62 100 PRO A N 1
ATOM 736 C CA . PRO A 1 100 ? 0.535 -5.694 -6.704 1.00 95.62 100 PRO A CA 1
ATOM 737 C C . PRO A 1 100 ? -0.056 -6.525 -7.844 1.00 95.62 100 PRO A C 1
ATOM 739 O O . PRO A 1 100 ? 0.103 -6.197 -9.015 1.00 95.62 100 PRO A O 1
ATOM 742 N N . THR A 1 101 ? -0.792 -7.594 -7.517 1.00 96.25 101 THR A N 1
ATOM 743 C CA . THR A 1 101 ? -1.489 -8.404 -8.530 1.00 96.25 101 THR A CA 1
ATOM 744 C C . THR A 1 101 ? -2.591 -7.589 -9.206 1.00 96.25 101 THR A C 1
ATOM 746 O O . THR A 1 101 ? -2.757 -7.644 -10.425 1.00 96.25 101 THR A O 1
ATOM 749 N N . PHE A 1 102 ? -3.339 -6.812 -8.423 1.00 95.81 102 PHE A N 1
ATOM 750 C CA . PHE A 1 102 ? -4.377 -5.920 -8.924 1.00 95.81 102 PHE A CA 1
ATOM 751 C C . PHE A 1 102 ? -3.796 -4.793 -9.789 1.00 95.81 102 PHE A C 1
ATOM 753 O O . PHE A 1 102 ? -4.314 -4.534 -10.873 1.00 95.81 102 PHE A O 1
ATOM 760 N N . GLU A 1 103 ? -2.695 -4.175 -9.368 1.00 95.62 103 GLU A N 1
ATOM 761 C CA . GLU A 1 103 ? -1.980 -3.147 -10.133 1.00 95.62 103 GLU A CA 1
ATOM 762 C C . GLU A 1 103 ? -1.401 -3.695 -11.435 1.00 95.62 103 GLU A C 1
ATOM 764 O O . GLU A 1 103 ? -1.596 -3.094 -12.491 1.00 95.62 103 GLU A O 1
ATOM 769 N N . ALA A 1 104 ? -0.748 -4.860 -11.400 1.00 94.50 104 ALA A N 1
ATOM 770 C CA . ALA A 1 104 ? -0.242 -5.524 -12.597 1.00 94.50 104 ALA A CA 1
ATOM 771 C C . ALA A 1 104 ? -1.382 -5.817 -13.582 1.00 94.50 104 ALA A C 1
ATOM 773 O O . ALA A 1 104 ? -1.283 -5.493 -14.769 1.00 94.50 104 ALA A O 1
ATOM 774 N N . PHE A 1 105 ? -2.498 -6.362 -13.092 1.00 95.44 105 PHE A N 1
ATOM 775 C CA . PHE A 1 105 ? -3.669 -6.635 -13.920 1.00 95.44 105 PHE A CA 1
ATOM 776 C C . PHE A 1 105 ? -4.260 -5.357 -14.528 1.00 95.44 105 PHE A C 1
ATOM 778 O O . PHE A 1 105 ? -4.503 -5.307 -15.733 1.00 95.44 105 PHE A O 1
ATOM 785 N N . LEU A 1 106 ? -4.473 -4.313 -13.723 1.00 94.75 106 LEU A N 1
ATOM 786 C CA . LEU A 1 106 ? -5.091 -3.078 -14.194 1.00 94.75 106 LEU A CA 1
ATOM 787 C C . LEU A 1 106 ? -4.183 -2.269 -15.109 1.00 94.75 106 LEU A C 1
ATOM 789 O O . LEU A 1 106 ? -4.639 -1.811 -16.150 1.00 94.75 106 LEU A O 1
ATOM 793 N N . LEU A 1 107 ? -2.928 -2.053 -14.728 1.00 93.88 107 LEU A N 1
ATOM 794 C CA . LEU A 1 107 ? -2.026 -1.141 -15.428 1.00 93.88 107 LEU A CA 1
ATOM 795 C C . LEU A 1 107 ? -1.361 -1.840 -16.611 1.00 93.88 107 LEU A C 1
ATOM 797 O O . LEU A 1 107 ? -1.431 -1.346 -17.739 1.00 93.88 107 LEU A O 1
ATOM 801 N N . SER A 1 108 ? -0.775 -3.017 -16.372 1.00 91.31 108 SER A N 1
ATOM 802 C CA . SER A 1 108 ? -0.063 -3.754 -17.422 1.00 91.31 108 SER A CA 1
ATOM 803 C C . SER A 1 108 ? -1.031 -4.519 -18.315 1.00 91.31 108 SER A C 1
ATOM 805 O O . SER A 1 108 ? -0.873 -4.501 -19.533 1.00 91.31 108 SER A O 1
ATOM 807 N N . GLY A 1 109 ? -2.080 -5.123 -17.747 1.00 91.19 109 GLY A N 1
ATOM 808 C CA . GLY A 1 109 ? -3.102 -5.826 -18.530 1.00 91.19 109 GLY A CA 1
ATOM 809 C C . GLY A 1 109 ? -3.917 -4.911 -19.451 1.00 91.19 109 GLY A C 1
ATOM 810 O O . GLY A 1 109 ? -4.367 -5.358 -20.504 1.00 91.19 109 GLY A O 1
ATOM 811 N N . SER A 1 110 ? -4.062 -3.625 -19.111 1.00 92.94 110 SER A N 1
ATOM 812 C CA . SER A 1 110 ? -4.680 -2.625 -19.999 1.00 92.94 110 SER A CA 1
ATOM 813 C C . SER A 1 110 ? -3.705 -1.986 -20.994 1.00 92.94 110 SER A C 1
ATOM 815 O O . SER A 1 110 ? -4.142 -1.265 -21.891 1.00 92.94 110 SER A O 1
ATOM 817 N N . GLY A 1 111 ? -2.397 -2.217 -20.843 1.00 88.56 111 GLY A N 1
ATOM 818 C CA . GLY A 1 111 ? -1.354 -1.585 -21.652 1.00 88.56 111 GLY A CA 1
ATOM 819 C C . GLY A 1 111 ? -1.157 -0.089 -21.383 1.00 88.56 111 GLY A C 1
ATOM 820 O O . GLY A 1 111 ? -0.465 0.572 -22.154 1.00 88.56 111 GLY A O 1
ATOM 821 N N . ILE A 1 112 ? -1.753 0.461 -20.318 1.00 89.31 112 ILE A N 1
ATOM 822 C CA . ILE A 1 112 ? -1.603 1.879 -19.952 1.00 89.31 112 ILE A CA 1
ATOM 823 C C . ILE A 1 112 ? -0.194 2.142 -19.429 1.00 89.31 112 ILE A C 1
ATOM 825 O O . ILE A 1 112 ? 0.436 3.137 -19.791 1.00 89.31 112 ILE A O 1
ATOM 829 N N . TYR A 1 113 ? 0.281 1.274 -18.537 1.00 89.69 113 TYR A N 1
ATOM 830 C CA . TYR A 1 113 ? 1.520 1.491 -17.809 1.00 89.69 113 TYR A CA 1
ATOM 831 C C . TYR A 1 113 ? 2.044 0.183 -17.209 1.00 89.69 113 TYR A C 1
ATOM 833 O O . TYR A 1 113 ? 1.274 -0.613 -16.682 1.00 89.69 113 TYR A O 1
ATOM 841 N N . THR A 1 114 ? 3.357 -0.035 -17.242 1.00 91.88 114 THR A N 1
ATOM 842 C CA . THR A 1 114 ? 3.982 -1.197 -16.596 1.00 91.88 114 THR A CA 1
ATOM 843 C C . THR A 1 114 ? 4.880 -0.712 -15.461 1.00 91.88 114 THR A C 1
ATOM 845 O O . THR A 1 114 ? 5.868 -0.030 -15.752 1.00 91.88 114 THR A O 1
ATOM 848 N N . PRO A 1 115 ? 4.562 -1.051 -14.196 1.00 91.75 115 PRO A N 1
ATOM 849 C CA . PRO A 1 115 ? 5.374 -0.653 -13.050 1.00 91.75 115 PRO A CA 1
ATOM 850 C C . PRO A 1 115 ? 6.813 -1.168 -13.142 1.00 91.75 115 PRO A C 1
ATOM 852 O O . PRO A 1 115 ? 7.057 -2.291 -13.600 1.00 91.75 115 PRO A O 1
ATOM 855 N N . LEU A 1 116 ? 7.778 -0.381 -12.666 1.00 89.19 116 LEU A N 1
ATOM 856 C CA . LEU A 1 116 ? 9.198 -0.741 -12.686 1.00 89.19 116 LEU A CA 1
ATOM 857 C C . LEU A 1 116 ? 9.472 -1.985 -11.850 1.00 89.19 116 LEU A C 1
ATOM 859 O O . LEU A 1 116 ? 10.218 -2.860 -12.292 1.00 89.19 116 LEU A O 1
ATOM 863 N N . TRP A 1 117 ? 8.834 -2.106 -10.683 1.00 90.75 117 TRP A N 1
ATOM 864 C CA . TRP A 1 117 ? 8.979 -3.283 -9.823 1.00 90.75 117 TRP A CA 1
ATOM 865 C C . TRP A 1 117 ? 8.598 -4.581 -10.555 1.00 90.75 117 TRP A C 1
ATOM 867 O O . TRP A 1 117 ? 9.222 -5.621 -10.331 1.00 90.75 117 TRP A O 1
ATOM 877 N N . LEU A 1 118 ? 7.642 -4.519 -11.489 1.00 91.19 118 LEU A N 1
ATOM 878 C CA . LEU A 1 118 ? 7.220 -5.663 -12.293 1.00 91.19 118 LEU A CA 1
ATOM 879 C C . LEU A 1 118 ? 8.221 -5.963 -13.415 1.00 91.19 118 LEU A C 1
ATOM 881 O O . LEU A 1 118 ? 8.573 -7.127 -13.618 1.00 91.19 118 LEU A O 1
ATOM 885 N N . ILE A 1 119 ? 8.721 -4.931 -14.105 1.00 89.38 119 ILE A N 1
ATOM 886 C CA . ILE A 1 119 ? 9.734 -5.065 -15.168 1.00 89.38 119 ILE A CA 1
ATOM 887 C C . ILE A 1 119 ? 11.006 -5.700 -14.600 1.00 89.38 119 ILE A C 1
ATOM 889 O O . ILE A 1 119 ? 11.437 -6.756 -15.063 1.00 89.38 119 ILE A O 1
ATOM 893 N N . PHE A 1 120 ? 11.584 -5.093 -13.562 1.00 86.31 120 PHE A N 1
ATOM 894 C CA . PHE A 1 120 ? 12.831 -5.567 -12.957 1.00 86.31 120 PHE A CA 1
ATOM 895 C C . PHE A 1 120 ? 12.646 -6.892 -12.221 1.00 86.31 120 PHE A C 1
ATOM 897 O O . PHE A 1 120 ? 13.483 -7.791 -12.335 1.00 86.31 120 PHE A O 1
ATOM 904 N N . GLY A 1 121 ? 11.528 -7.060 -11.511 1.00 86.62 121 GLY A N 1
ATOM 905 C CA . GLY A 1 121 ? 11.216 -8.317 -10.842 1.00 86.62 121 GLY A CA 1
ATOM 906 C C . GLY A 1 121 ? 11.143 -9.490 -11.821 1.00 86.62 121 GLY A C 1
ATOM 907 O O . GLY A 1 121 ? 11.647 -10.569 -11.509 1.00 86.62 121 GLY A O 1
ATOM 908 N N . SER A 1 122 ? 10.584 -9.270 -13.014 1.00 87.31 122 SER A N 1
ATOM 909 C CA . SER A 1 122 ? 10.474 -10.293 -14.064 1.00 87.31 122 SER A CA 1
ATOM 910 C C . SER A 1 122 ? 11.801 -10.569 -14.776 1.00 87.31 122 SER A C 1
ATOM 912 O O . SER A 1 122 ? 12.037 -11.689 -15.223 1.00 87.31 122 SER A O 1
ATOM 914 N N . ALA A 1 123 ? 12.688 -9.574 -14.855 1.00 85.00 123 ALA A N 1
ATOM 915 C CA . ALA A 1 123 ? 13.987 -9.695 -15.520 1.00 85.00 123 ALA A CA 1
ATOM 916 C C . ALA A 1 123 ? 15.012 -10.529 -14.725 1.00 85.00 123 ALA A C 1
ATOM 918 O O . ALA A 1 123 ? 15.928 -11.109 -15.301 1.00 85.00 123 ALA A O 1
ATOM 919 N N . THR A 1 124 ? 14.865 -10.633 -13.400 1.00 79.62 124 THR A N 1
ATOM 920 C CA . THR A 1 124 ? 15.853 -11.287 -12.513 1.00 79.62 124 THR A CA 1
ATOM 921 C C . THR A 1 124 ? 15.853 -12.831 -12.543 1.00 79.62 124 THR A C 1
ATOM 923 O O . THR A 1 124 ? 16.369 -13.468 -11.626 1.00 79.62 124 THR A O 1
ATOM 926 N N . GLY A 1 125 ? 15.332 -13.459 -13.604 1.00 68.31 125 GLY A N 1
ATOM 927 C CA . GLY A 1 125 ? 15.371 -14.914 -13.812 1.00 68.31 125 GLY A CA 1
ATOM 928 C C . GLY A 1 125 ? 14.359 -15.718 -12.971 1.00 68.31 125 GLY A C 1
ATOM 929 O O . GLY A 1 125 ? 13.485 -15.139 -12.320 1.00 68.31 125 GLY A O 1
ATOM 930 N N . PRO A 1 126 ? 14.429 -17.069 -12.994 1.00 69.75 126 PRO A N 1
ATOM 931 C CA . PRO A 1 126 ? 13.484 -17.940 -12.296 1.00 69.75 126 PRO A CA 1
ATOM 932 C C . PRO A 1 126 ? 13.663 -17.831 -10.778 1.00 69.75 126 PRO A C 1
ATOM 934 O O . PRO A 1 126 ? 14.477 -18.515 -10.160 1.00 69.75 126 PRO A O 1
ATOM 937 N N . ASN A 1 127 ? 12.881 -16.945 -10.176 1.00 74.44 127 ASN A N 1
ATOM 938 C CA . ASN A 1 127 ? 12.821 -16.745 -8.739 1.00 74.44 127 ASN A CA 1
ATOM 939 C C . ASN A 1 127 ? 11.800 -17.690 -8.087 1.00 74.44 127 ASN A C 1
ATOM 941 O O . ASN A 1 127 ? 10.788 -18.038 -8.687 1.00 74.44 127 ASN A O 1
ATOM 945 N N . PHE A 1 128 ? 12.028 -18.050 -6.819 1.00 79.25 128 PHE A N 1
ATOM 946 C CA . PHE A 1 128 ? 11.079 -18.850 -6.025 1.00 79.25 128 PHE A CA 1
ATOM 947 C C . PHE A 1 128 ? 9.734 -18.135 -5.783 1.00 79.25 128 PHE A C 1
ATOM 949 O O . PHE A 1 128 ? 8.715 -18.787 -5.577 1.00 79.25 128 PHE A O 1
ATOM 956 N N . ALA A 1 129 ? 9.729 -16.800 -5.812 1.00 86.50 129 ALA A N 1
ATOM 957 C CA . ALA A 1 129 ? 8.543 -15.972 -5.630 1.00 86.50 129 ALA A CA 1
ATOM 958 C C . ALA A 1 129 ? 8.355 -15.042 -6.831 1.00 86.50 129 ALA A C 1
ATOM 960 O O . ALA A 1 129 ? 9.340 -14.490 -7.340 1.00 86.50 129 ALA A O 1
ATOM 961 N N . SER A 1 130 ? 7.099 -14.857 -7.244 1.00 92.00 130 SER A N 1
ATOM 962 C CA . SER A 1 130 ? 6.754 -13.918 -8.308 1.00 92.00 130 SER A CA 1
ATOM 963 C C . SER A 1 130 ? 7.024 -12.467 -7.867 1.00 92.00 130 SER A C 1
ATOM 965 O O . SER A 1 130 ? 7.055 -12.187 -6.660 1.00 92.00 130 SER A O 1
ATOM 967 N N 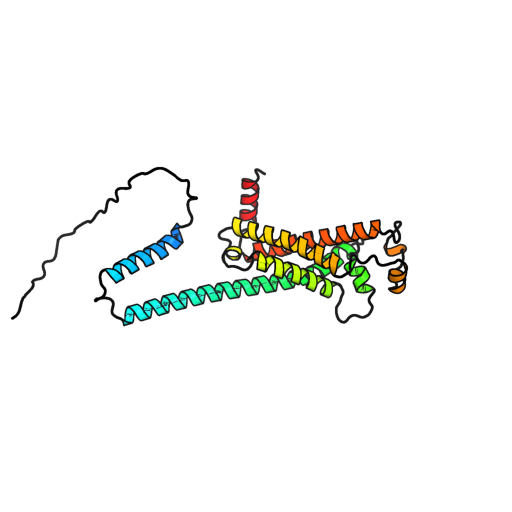. PRO A 1 131 ? 7.252 -11.537 -8.811 1.00 90.69 131 PRO A N 1
ATOM 968 C CA . PRO A 1 131 ? 7.470 -10.121 -8.506 1.00 90.69 131 PRO A CA 1
ATOM 969 C C . PRO A 1 131 ? 6.364 -9.513 -7.640 1.00 90.69 131 PRO A C 1
ATOM 971 O O . PRO A 1 131 ? 6.659 -8.789 -6.692 1.00 90.69 131 PRO A O 1
ATOM 974 N N . GLU A 1 132 ? 5.110 -9.875 -7.909 1.00 94.19 132 GLU A N 1
ATOM 975 C CA . GLU A 1 132 ? 3.929 -9.402 -7.185 1.00 94.19 132 GLU A CA 1
ATOM 976 C C . GLU A 1 132 ? 3.980 -9.814 -5.715 1.00 94.19 132 GLU A C 1
ATOM 978 O O . GLU A 1 132 ? 3.736 -8.996 -4.835 1.00 94.19 132 GLU A O 1
ATOM 983 N N . VAL A 1 133 ? 4.357 -11.065 -5.431 1.00 93.31 133 VAL A N 1
ATOM 984 C CA . VAL A 1 133 ? 4.475 -11.556 -4.050 1.00 93.31 133 VAL A CA 1
ATOM 985 C C . VAL A 1 133 ? 5.597 -10.829 -3.314 1.00 93.31 133 VAL A C 1
ATOM 987 O O . VAL A 1 133 ? 5.421 -10.436 -2.163 1.00 93.31 133 VAL A O 1
ATOM 990 N N . LYS A 1 134 ? 6.751 -10.622 -3.962 1.00 91.19 134 LYS A N 1
ATOM 991 C CA . LYS A 1 134 ? 7.878 -9.898 -3.352 1.00 91.19 134 LYS A CA 1
ATOM 992 C C . LYS A 1 134 ? 7.490 -8.459 -3.009 1.00 91.19 134 LYS A C 1
ATOM 994 O O . LYS A 1 134 ? 7.758 -8.019 -1.894 1.00 91.19 134 LYS A O 1
ATOM 999 N N . HIS A 1 135 ? 6.841 -7.757 -3.939 1.00 92.81 135 HIS A N 1
ATOM 1000 C CA . HIS A 1 135 ? 6.376 -6.385 -3.722 1.00 92.81 135 HIS A CA 1
ATOM 1001 C C . HIS A 1 135 ? 5.291 -6.327 -2.642 1.00 92.81 135 HIS A C 1
ATOM 1003 O O . HIS A 1 135 ? 5.369 -5.517 -1.724 1.00 92.81 135 HIS A O 1
ATOM 1009 N N . GLY A 1 136 ? 4.348 -7.271 -2.664 1.00 95.06 136 GLY A N 1
ATOM 1010 C CA . GLY A 1 136 ? 3.254 -7.358 -1.693 1.00 95.06 136 GLY A CA 1
ATOM 1011 C C . GLY A 1 136 ? 3.738 -7.587 -0.263 1.00 95.06 136 GLY A C 1
ATOM 1012 O O . GLY A 1 136 ? 3.178 -7.023 0.672 1.00 95.06 136 GLY A O 1
ATOM 1013 N N . VAL A 1 137 ? 4.826 -8.343 -0.077 1.00 94.38 137 VAL A N 1
ATOM 1014 C CA . VAL A 1 137 ? 5.488 -8.488 1.232 1.00 94.38 137 VAL A CA 1
ATOM 1015 C C . VAL A 1 137 ? 6.035 -7.151 1.730 1.00 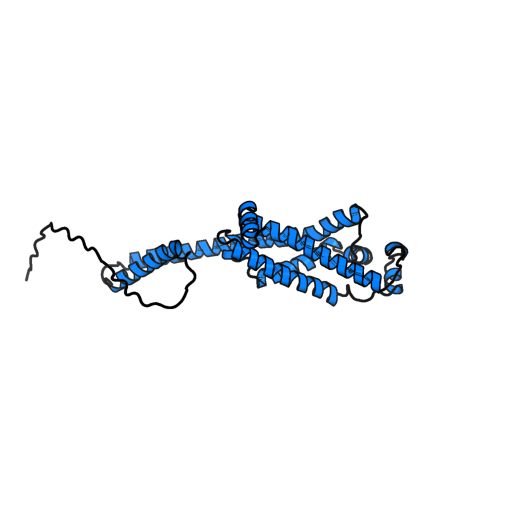94.38 137 VAL A C 1
ATOM 1017 O O . VAL A 1 137 ? 5.903 -6.852 2.917 1.00 94.38 137 VAL A O 1
ATOM 1020 N N . VAL A 1 138 ? 6.652 -6.356 0.850 1.00 93.69 138 VAL A N 1
ATOM 1021 C CA . VAL A 1 138 ? 7.196 -5.038 1.212 1.00 93.69 138 VAL A CA 1
ATOM 1022 C C . VAL A 1 138 ? 6.063 -4.097 1.613 1.00 93.69 138 VAL A C 1
ATOM 1024 O O . VAL A 1 138 ? 6.123 -3.529 2.703 1.00 93.69 138 VAL A O 1
ATOM 1027 N N . LEU A 1 139 ? 5.006 -4.010 0.800 1.00 95.31 139 LEU A N 1
ATOM 1028 C CA . LEU A 1 139 ? 3.817 -3.204 1.099 1.00 95.31 139 LEU A CA 1
ATOM 1029 C C . LEU A 1 139 ? 3.170 -3.622 2.426 1.00 95.31 139 LEU A C 1
ATOM 1031 O O . LEU A 1 139 ? 3.011 -2.803 3.330 1.00 95.31 139 LEU A O 1
ATOM 1035 N N . ALA A 1 140 ? 2.942 -4.925 2.622 1.00 96.75 140 ALA A N 1
ATOM 1036 C CA . ALA A 1 140 ? 2.399 -5.449 3.872 1.00 96.75 140 ALA A CA 1
ATOM 1037 C C . ALA A 1 140 ? 3.273 -5.086 5.081 1.00 96.75 140 ALA A C 1
ATOM 1039 O O . ALA A 1 140 ? 2.760 -4.696 6.128 1.00 96.75 140 ALA A O 1
ATOM 1040 N N . ALA A 1 141 ? 4.599 -5.188 4.965 1.00 96.00 141 ALA A N 1
ATOM 1041 C CA . ALA A 1 141 ? 5.505 -4.821 6.049 1.00 96.00 141 ALA A CA 1
ATOM 1042 C C . ALA A 1 141 ? 5.430 -3.319 6.382 1.00 96.00 141 ALA A C 1
ATOM 1044 O O . ALA A 1 141 ? 5.405 -2.960 7.566 1.00 96.00 141 ALA A O 1
ATOM 1045 N N . CYS A 1 142 ? 5.362 -2.451 5.368 1.00 96.81 142 CYS A N 1
ATOM 1046 C CA . CYS A 1 142 ? 5.188 -1.007 5.535 1.00 96.81 142 CYS A CA 1
ATOM 1047 C C . CYS A 1 142 ? 3.849 -0.681 6.217 1.00 96.81 142 CYS A C 1
ATOM 1049 O O . CYS A 1 142 ? 3.828 0.035 7.231 1.00 96.81 142 CYS A O 1
ATOM 1051 N N . TRP A 1 143 ? 2.752 -1.278 5.745 1.00 97.81 143 TRP A N 1
ATOM 1052 C CA . TRP A 1 143 ? 1.424 -1.053 6.304 1.00 97.81 143 TRP A CA 1
ATOM 1053 C C . TRP A 1 143 ? 1.317 -1.552 7.744 1.00 97.81 143 TRP A C 1
ATOM 1055 O O . TRP A 1 143 ? 0.957 -0.798 8.646 1.00 97.81 143 TRP A O 1
ATOM 1065 N N . LEU A 1 144 ? 1.695 -2.804 8.016 1.00 97.31 144 LEU A N 1
ATOM 1066 C CA . LEU A 1 144 ? 1.588 -3.379 9.360 1.00 97.31 144 LEU A CA 1
ATOM 1067 C C . LEU A 1 144 ? 2.405 -2.585 10.389 1.00 97.31 144 LEU A C 1
ATOM 1069 O O . LEU A 1 144 ? 1.956 -2.408 11.526 1.00 97.31 144 LEU A O 1
ATOM 1073 N N . SER A 1 145 ? 3.577 -2.083 9.992 1.00 97.31 145 SER A N 1
ATOM 1074 C CA . SER A 1 145 ? 4.441 -1.254 10.840 1.00 97.31 145 SER A CA 1
ATOM 1075 C C . SER A 1 145 ? 3.811 0.106 11.139 1.00 97.31 145 SER A C 1
ATOM 1077 O O . SER A 1 145 ? 3.743 0.517 12.300 1.00 97.31 145 SER A O 1
ATOM 1079 N N . SER A 1 146 ? 3.313 0.793 10.109 1.00 97.62 146 SER A N 1
ATOM 1080 C CA . SER A 1 146 ? 2.668 2.103 10.252 1.00 97.62 146 SER A CA 1
ATOM 1081 C C . SER A 1 146 ? 1.350 2.019 11.029 1.00 97.62 146 SER A C 1
ATOM 1083 O O . SER A 1 146 ? 1.136 2.812 11.947 1.00 97.62 146 SER A O 1
ATOM 1085 N N . ALA A 1 147 ? 0.519 1.013 10.754 1.00 96.25 147 ALA A N 1
ATOM 1086 C CA . ALA A 1 147 ? -0.748 0.764 11.438 1.00 96.25 147 ALA A CA 1
ATOM 1087 C C . ALA A 1 147 ? -0.533 0.410 12.915 1.00 96.25 147 ALA A C 1
ATOM 1089 O O . ALA A 1 147 ? -1.234 0.914 13.796 1.00 96.25 147 ALA A O 1
ATOM 1090 N N . SER A 1 148 ? 0.485 -0.403 13.211 1.00 95.81 148 SER A N 1
ATOM 1091 C CA . SER A 1 148 ? 0.868 -0.729 14.589 1.00 95.81 148 SER A CA 1
ATOM 1092 C C . SER A 1 148 ? 1.342 0.511 15.346 1.00 95.81 148 SER A C 1
ATOM 1094 O O . SER A 1 148 ? 0.919 0.733 16.481 1.00 95.81 148 SER A O 1
ATOM 1096 N N . TYR A 1 149 ? 2.164 1.358 14.717 1.00 96.38 149 TYR A N 1
ATOM 1097 C CA . TYR A 1 149 ? 2.613 2.620 15.311 1.00 96.38 149 TYR A CA 1
ATOM 1098 C C . TYR A 1 149 ? 1.447 3.583 15.572 1.00 96.38 149 TYR A C 1
ATOM 1100 O O . TYR A 1 149 ? 1.343 4.164 16.652 1.00 96.38 149 TYR A O 1
ATOM 1108 N N . ALA A 1 150 ? 0.534 3.717 14.610 1.00 95.44 150 ALA A N 1
ATOM 1109 C CA . ALA A 1 150 ? -0.668 4.540 14.720 1.00 95.44 150 ALA A CA 1
ATOM 1110 C C . ALA A 1 150 ? -1.751 3.923 15.622 1.00 95.44 150 ALA A C 1
ATOM 1112 O O . ALA A 1 150 ? -2.817 4.516 15.793 1.00 95.44 150 ALA A O 1
ATOM 1113 N N . ARG A 1 151 ? -1.488 2.744 16.205 1.00 95.25 151 ARG A N 1
ATOM 1114 C CA . ARG A 1 151 ? -2.416 2.007 17.071 1.00 95.25 151 ARG A CA 1
ATOM 1115 C C . ARG A 1 151 ? -3.743 1.688 16.362 1.00 95.25 151 ARG A C 1
ATOM 1117 O O . ARG A 1 151 ? -4.791 1.629 16.997 1.00 95.25 151 ARG A O 1
ATOM 1124 N N . ALA A 1 152 ? -3.722 1.463 15.051 1.00 92.94 152 ALA A N 1
ATOM 1125 C CA . ALA A 1 152 ? -4.920 1.204 14.247 1.00 92.94 152 ALA A CA 1
ATOM 1126 C C . ALA A 1 152 ? -5.640 -0.110 14.619 1.00 92.94 152 ALA A C 1
ATOM 1128 O O . ALA A 1 152 ? -6.813 -0.271 14.313 1.00 92.94 152 ALA A O 1
ATOM 1129 N N . TYR A 1 153 ? -4.971 -1.024 15.331 1.00 93.06 153 TYR A N 1
ATOM 1130 C CA . TYR A 1 153 ? -5.535 -2.318 15.743 1.00 93.06 153 TYR A CA 1
ATOM 1131 C C . TYR A 1 153 ? -6.161 -2.341 17.141 1.00 93.06 153 TYR A C 1
ATOM 1133 O O . TYR A 1 153 ? -6.545 -3.407 17.628 1.00 93.06 153 TYR A O 1
ATOM 1141 N N . GLU A 1 154 ? -6.208 -1.209 17.840 1.00 89.81 154 GLU A N 1
ATOM 1142 C CA . GLU A 1 154 ? -6.825 -1.168 19.166 1.00 89.81 154 GLU A CA 1
ATOM 1143 C C . GLU A 1 154 ? -8.347 -1.066 19.085 1.00 89.81 154 GLU A C 1
ATOM 1145 O O . GLU A 1 154 ? -8.915 -0.658 18.073 1.00 89.81 154 GLU A O 1
ATOM 1150 N N . GLY A 1 155 ? -9.015 -1.422 20.185 1.00 82.81 155 GLY A N 1
ATOM 1151 C CA . GLY A 1 155 ? -10.475 -1.452 20.248 1.00 82.81 155 GLY A CA 1
ATOM 1152 C C . GLY A 1 155 ? -11.116 -0.117 19.875 1.00 82.81 155 GLY A C 1
ATOM 1153 O O . GLY A 1 155 ? -12.090 -0.125 19.138 1.00 82.81 155 GLY A O 1
ATOM 1154 N N . GLU A 1 156 ? -10.528 1.007 20.292 1.00 83.25 156 GLU A N 1
ATOM 1155 C CA . GLU A 1 156 ? -11.050 2.352 20.010 1.00 83.25 156 GLU A CA 1
ATOM 1156 C C . GLU A 1 156 ? -11.016 2.723 18.518 1.00 83.25 156 GLU A C 1
ATOM 1158 O O . GLU A 1 156 ? -11.728 3.624 18.088 1.00 83.25 156 GLU A O 1
ATOM 1163 N N . ALA A 1 157 ? -10.174 2.057 17.724 1.00 82.00 157 ALA A N 1
ATOM 1164 C CA . ALA A 1 157 ? -10.141 2.236 16.275 1.00 82.00 157 ALA A CA 1
ATOM 1165 C C . ALA A 1 157 ? -11.167 1.332 15.573 1.00 82.00 157 ALA A C 1
ATOM 1167 O O . ALA A 1 157 ? -11.733 1.708 14.550 1.00 82.00 157 ALA A O 1
ATOM 1168 N N . LEU A 1 158 ? -11.409 0.139 16.123 1.00 85.38 158 LEU A N 1
ATOM 1169 C CA . LEU A 1 158 ? -12.163 -0.934 15.470 1.00 85.38 158 LEU A CA 1
ATOM 1170 C C . LEU A 1 158 ? -13.603 -1.090 15.985 1.00 85.38 158 LEU A C 1
ATOM 1172 O O . LEU A 1 158 ? -14.336 -1.939 15.486 1.00 85.38 158 LEU A O 1
ATOM 1176 N N . ASP A 1 159 ? -14.026 -0.322 16.989 1.00 82.81 159 ASP A N 1
ATOM 1177 C CA . ASP A 1 159 ? -15.381 -0.407 17.552 1.00 82.81 159 ASP A CA 1
ATOM 1178 C C . ASP A 1 159 ? -16.427 0.442 16.807 1.0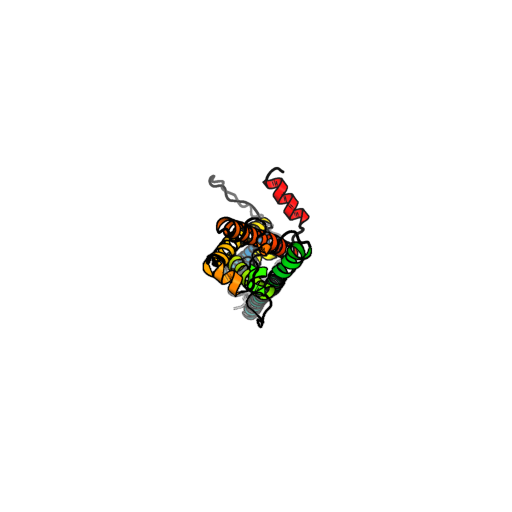0 82.81 159 ASP A C 1
ATOM 1180 O O . ASP A 1 159 ? -17.629 0.254 17.012 1.00 82.81 159 ASP A O 1
ATOM 1184 N N . GLY A 1 160 ? -15.984 1.362 15.942 1.00 80.50 160 GLY A N 1
ATOM 1185 C CA . GLY A 1 160 ? -16.846 2.251 15.160 1.00 80.50 160 GLY A CA 1
ATOM 1186 C C . GLY A 1 160 ? -17.638 3.274 15.990 1.00 80.50 160 GLY A C 1
ATOM 1187 O O . GLY A 1 160 ? -18.500 3.975 15.443 1.00 80.50 160 GLY A O 1
ATOM 1188 N N . GLU A 1 161 ? -17.385 3.393 17.299 1.00 86.38 161 GLU A N 1
ATOM 1189 C CA . GLU A 1 161 ? -18.110 4.324 18.174 1.00 86.38 161 GLU A CA 1
ATOM 1190 C C . GLU A 1 161 ? -17.647 5.777 17.983 1.00 86.38 161 GLU A C 1
ATOM 1192 O O . GLU A 1 161 ? -18.467 6.711 18.079 1.00 86.38 161 GLU A O 1
ATOM 1197 N N . ASP A 1 162 ? -16.355 5.960 17.684 1.00 86.56 162 ASP A N 1
ATOM 1198 C CA . ASP A 1 162 ? -15.724 7.243 17.375 1.00 86.56 162 ASP A CA 1
ATOM 1199 C C . ASP A 1 162 ? -15.090 7.254 15.967 1.00 86.56 162 ASP A C 1
ATOM 1201 O O . ASP A 1 162 ? -13.904 6.965 15.790 1.00 86.56 162 ASP A O 1
ATOM 1205 N N . PRO A 1 163 ? -15.851 7.657 14.934 1.00 86.19 163 PRO A N 1
ATOM 1206 C CA . PRO A 1 163 ? -15.336 7.711 13.569 1.00 86.19 163 PRO A CA 1
ATOM 1207 C C . PRO A 1 163 ? -14.205 8.733 13.394 1.00 86.19 163 PRO A C 1
ATOM 1209 O O . PRO A 1 163 ? -13.451 8.649 12.427 1.00 86.19 163 PRO A O 1
ATOM 1212 N N . SER A 1 164 ? -14.085 9.719 14.291 1.00 89.19 164 SER A N 1
ATOM 1213 C CA . SER A 1 164 ? -13.028 10.726 14.200 1.00 89.19 164 SER A CA 1
ATOM 1214 C C . SER A 1 164 ? -11.675 10.175 14.638 1.00 89.19 164 SER A C 1
ATOM 1216 O O . SER A 1 164 ? -10.667 10.492 14.006 1.00 89.19 164 SER A O 1
ATOM 1218 N N . GLU A 1 165 ? -11.670 9.306 15.648 1.00 90.00 165 GLU A N 1
ATOM 1219 C CA . GLU A 1 165 ? -10.478 8.592 16.104 1.00 90.00 165 GLU A CA 1
ATOM 1220 C C . GLU A 1 165 ? -9.997 7.599 15.040 1.00 90.00 165 GLU A C 1
ATOM 1222 O O . GLU A 1 165 ? -8.816 7.609 14.688 1.00 90.00 165 GLU A O 1
ATOM 1227 N N . LEU A 1 166 ? -10.911 6.815 14.451 1.00 91.19 166 LEU A N 1
ATOM 1228 C CA . LEU A 1 166 ? -10.594 5.923 13.328 1.00 91.19 166 LEU A CA 1
ATOM 1229 C C . LEU A 1 166 ? -9.939 6.697 12.175 1.00 91.19 166 LEU A C 1
ATOM 1231 O O . LEU A 1 166 ? -8.847 6.349 11.734 1.00 91.19 166 LEU A O 1
ATOM 1235 N N . LEU A 1 167 ? -10.567 7.786 11.719 1.00 91.44 167 LEU A N 1
ATOM 1236 C CA . LEU A 1 167 ? -10.034 8.607 10.628 1.00 91.44 167 LEU A CA 1
ATOM 1237 C C . LEU A 1 167 ? -8.657 9.196 10.953 1.00 91.44 167 LEU A C 1
ATOM 1239 O O . LEU A 1 167 ? -7.794 9.250 10.079 1.00 91.44 167 LEU A O 1
ATOM 1243 N N . TRP A 1 168 ? -8.433 9.627 12.194 1.00 94.19 168 TRP A N 1
ATOM 1244 C CA . TRP A 1 168 ? -7.143 10.163 12.623 1.00 94.19 168 TRP A CA 1
ATOM 1245 C C . TRP A 1 168 ? -6.038 9.098 12.630 1.00 94.19 168 TRP A C 1
ATOM 1247 O O . TRP A 1 168 ? -4.923 9.351 12.159 1.00 94.19 168 TRP A O 1
ATOM 1257 N N . ARG A 1 169 ? -6.343 7.889 13.113 1.00 94.94 169 ARG A N 1
ATOM 1258 C CA . ARG A 1 169 ? -5.405 6.756 13.097 1.00 94.94 169 ARG A CA 1
ATOM 1259 C C . ARG A 1 169 ? -5.112 6.287 11.681 1.00 94.94 169 ARG A C 1
ATOM 1261 O O . ARG A 1 169 ? -3.946 6.073 11.361 1.00 94.94 169 ARG A O 1
ATOM 1268 N N . LEU A 1 170 ? -6.120 6.212 10.812 1.00 95.19 170 LEU A N 1
ATOM 1269 C CA . LEU A 1 170 ? -5.919 5.905 9.395 1.00 95.19 170 LEU A CA 1
ATOM 1270 C C . LEU A 1 170 ? -5.088 6.985 8.705 1.00 95.19 170 LEU A C 1
ATOM 1272 O O . LEU A 1 170 ? -4.142 6.661 7.997 1.00 95.19 170 LEU A O 1
ATOM 1276 N N . PHE A 1 171 ? -5.358 8.268 8.947 1.00 96.00 171 PHE A N 1
ATOM 1277 C CA . PHE A 1 171 ? -4.539 9.353 8.399 1.00 96.00 171 PHE A CA 1
ATOM 1278 C C . PHE A 1 171 ? -3.069 9.226 8.826 1.00 96.00 171 PHE A C 1
ATOM 1280 O O . PHE A 1 171 ? -2.170 9.291 7.988 1.00 96.00 171 PHE A O 1
ATOM 1287 N N . THR A 1 172 ? -2.827 8.979 10.116 1.00 97.00 172 THR A N 1
ATOM 1288 C CA . THR A 1 172 ? -1.476 8.784 10.661 1.00 97.00 172 THR A CA 1
ATOM 1289 C C . THR A 1 172 ? -0.805 7.545 10.062 1.00 97.00 172 THR A C 1
ATOM 1291 O O . THR A 1 172 ? 0.364 7.607 9.687 1.00 97.00 172 THR A O 1
ATOM 1294 N N . THR A 1 173 ? -1.554 6.447 9.913 1.00 97.06 173 THR A N 1
ATOM 1295 C CA . THR A 1 173 ? -1.098 5.208 9.265 1.00 97.06 173 THR A CA 1
ATOM 1296 C C . THR A 1 173 ? -0.652 5.491 7.838 1.00 97.06 173 THR A C 1
ATOM 1298 O O . THR A 1 173 ? 0.499 5.238 7.511 1.00 97.06 173 THR A O 1
ATOM 1301 N N . ASN A 1 174 ? -1.504 6.109 7.016 1.00 96.88 174 ASN A N 1
ATOM 1302 C CA . ASN A 1 174 ? -1.192 6.418 5.619 1.00 96.88 174 ASN A CA 1
ATOM 1303 C C . ASN A 1 174 ? 0.003 7.361 5.477 1.00 96.88 174 ASN A C 1
ATOM 1305 O O . ASN A 1 174 ? 0.855 7.142 4.621 1.00 96.88 174 ASN A O 1
ATOM 1309 N N . PHE A 1 175 ? 0.095 8.387 6.328 1.00 97.25 175 PHE A N 1
ATOM 1310 C CA . PHE A 1 175 ? 1.235 9.300 6.318 1.00 97.25 175 PHE A CA 1
ATOM 1311 C C . PHE A 1 175 ? 2.547 8.553 6.578 1.00 97.25 175 PHE A C 1
ATOM 1313 O O . PHE A 1 175 ? 3.503 8.699 5.821 1.00 97.25 175 PHE A O 1
ATOM 1320 N N . LEU A 1 176 ? 2.594 7.720 7.621 1.00 97.56 176 LEU A N 1
ATOM 1321 C CA . LEU A 1 176 ? 3.782 6.928 7.943 1.00 97.56 176 LEU A CA 1
ATOM 1322 C C . LEU A 1 176 ? 4.066 5.864 6.881 1.00 97.56 176 LEU A C 1
ATOM 1324 O O . LEU A 1 176 ? 5.225 5.655 6.533 1.00 97.56 176 LEU A O 1
ATOM 1328 N N . ASN A 1 177 ? 3.025 5.226 6.348 1.00 96.94 177 ASN A N 1
ATOM 1329 C CA . ASN A 1 177 ? 3.138 4.219 5.303 1.00 96.94 177 ASN A CA 1
ATOM 1330 C C . ASN A 1 177 ? 3.765 4.803 4.034 1.00 96.94 177 ASN A C 1
ATOM 1332 O O . ASN A 1 177 ? 4.725 4.244 3.516 1.00 96.94 177 ASN A O 1
ATOM 1336 N N . ALA A 1 178 ? 3.305 5.979 3.598 1.00 96.19 178 ALA A N 1
ATOM 1337 C CA . ALA A 1 178 ? 3.865 6.686 2.450 1.00 96.19 178 ALA A CA 1
ATOM 1338 C C . ALA A 1 178 ? 5.369 6.950 2.605 1.00 96.19 178 ALA A C 1
ATOM 1340 O O . ALA A 1 178 ? 6.143 6.710 1.678 1.00 96.19 178 ALA A O 1
ATOM 1341 N N . TRP A 1 179 ? 5.800 7.380 3.795 1.00 95.62 179 TRP A N 1
ATOM 1342 C CA . TRP A 1 179 ? 7.223 7.546 4.095 1.00 95.62 179 TRP A CA 1
ATOM 1343 C C . TRP A 1 179 ? 7.980 6.219 4.074 1.00 95.62 179 TRP A C 1
ATOM 1345 O O . TRP A 1 179 ? 9.071 6.157 3.512 1.00 95.62 179 TRP A O 1
ATOM 1355 N N . LEU A 1 180 ? 7.421 5.159 4.661 1.00 95.06 180 LEU A N 1
ATOM 1356 C CA . LEU A 1 180 ? 8.054 3.840 4.677 1.00 95.06 180 LEU A CA 1
ATOM 1357 C C . LEU A 1 180 ? 8.194 3.250 3.273 1.00 95.06 180 LEU A C 1
ATOM 1359 O O . LEU A 1 180 ? 9.263 2.733 2.973 1.00 95.06 180 LEU A O 1
ATOM 1363 N N . ILE A 1 181 ? 7.181 3.369 2.412 1.00 93.00 181 ILE A N 1
ATOM 1364 C CA . ILE A 1 181 ? 7.248 2.936 1.008 1.00 93.00 181 ILE A CA 1
ATOM 1365 C C . ILE A 1 181 ? 8.305 3.746 0.268 1.00 93.00 181 ILE A C 1
ATOM 1367 O O . ILE A 1 181 ? 9.186 3.171 -0.368 1.00 93.00 181 ILE A O 1
ATOM 1371 N N . PHE A 1 182 ? 8.277 5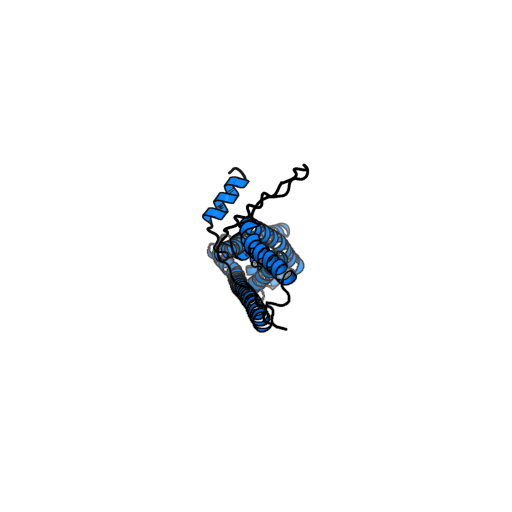.075 0.399 1.00 90.56 182 PHE A N 1
ATOM 1372 C CA . PHE A 1 182 ? 9.275 5.941 -0.223 1.00 90.56 182 PHE A CA 1
ATOM 1373 C C . PHE A 1 182 ? 10.699 5.545 0.191 1.00 90.56 182 PHE A C 1
ATOM 1375 O O . PHE A 1 182 ? 11.585 5.429 -0.658 1.00 90.56 182 PHE A O 1
ATOM 1382 N N . PHE A 1 183 ? 10.922 5.276 1.481 1.00 89.81 183 PHE A N 1
ATOM 1383 C CA . PHE A 1 183 ? 12.211 4.808 1.981 1.00 89.81 183 PHE A CA 1
ATOM 1384 C C . PHE A 1 183 ? 12.555 3.394 1.521 1.00 89.81 183 PHE A C 1
ATOM 1386 O O . PHE A 1 183 ? 13.697 3.168 1.134 1.00 89.81 183 PHE A O 1
ATOM 1393 N N . ALA A 1 184 ? 11.609 2.455 1.533 1.00 88.44 184 ALA A N 1
ATOM 1394 C CA . ALA A 1 184 ? 11.829 1.088 1.075 1.00 88.44 184 ALA A CA 1
ATOM 1395 C C . ALA A 1 184 ? 12.272 1.087 -0.389 1.00 88.44 184 ALA A C 1
ATOM 1397 O O . ALA A 1 184 ? 13.291 0.495 -0.721 1.00 88.44 184 ALA A O 1
ATOM 1398 N N . VAL A 1 185 ? 11.592 1.846 -1.243 1.00 83.12 185 VAL A N 1
ATOM 1399 C CA . VAL A 1 185 ? 11.962 2.007 -2.650 1.00 83.12 185 VAL A CA 1
ATOM 1400 C C . VAL A 1 185 ? 13.320 2.711 -2.796 1.00 83.12 185 VAL A C 1
ATOM 1402 O O . VAL A 1 185 ? 14.170 2.271 -3.568 1.00 83.12 185 VAL A O 1
ATOM 1405 N N . SER A 1 186 ? 13.582 3.757 -2.009 1.00 80.44 186 SER A N 1
ATOM 1406 C CA . SER A 1 186 ? 14.865 4.482 -2.030 1.00 80.44 186 SER A CA 1
ATOM 1407 C C . SER A 1 186 ? 16.061 3.630 -1.606 1.00 80.44 186 SER A C 1
ATOM 1409 O O . SER A 1 186 ? 17.111 3.692 -2.241 1.00 80.44 186 SER A O 1
ATOM 1411 N N . PHE A 1 187 ? 15.921 2.833 -0.547 1.00 73.62 187 PHE A N 1
ATOM 1412 C CA . PHE A 1 187 ? 17.030 2.109 0.079 1.00 73.62 187 PHE A CA 1
ATOM 1413 C C . PHE A 1 187 ? 17.175 0.655 -0.376 1.00 73.62 187 PHE A C 1
ATOM 1415 O O . PHE A 1 187 ? 18.286 0.135 -0.329 1.00 73.62 187 PHE A O 1
ATOM 1422 N N . LEU A 1 188 ? 16.111 -0.005 -0.847 1.00 67.75 188 LEU A N 1
ATOM 1423 C CA . LEU A 1 188 ? 16.196 -1.365 -1.406 1.00 67.75 188 LEU A CA 1
ATOM 1424 C C . LEU A 1 188 ? 16.765 -1.392 -2.836 1.00 67.75 188 LEU A C 1
ATOM 1426 O O . LEU A 1 188 ? 16.703 -2.423 -3.498 1.00 67.75 188 LEU A O 1
ATOM 1430 N N . GLY A 1 189 ? 17.329 -0.279 -3.312 1.00 56.06 189 GLY A N 1
ATOM 1431 C CA . GLY A 1 189 ? 18.027 -0.222 -4.594 1.00 56.06 189 GLY A CA 1
ATOM 1432 C C . GLY A 1 189 ? 17.124 -0.015 -5.809 1.00 56.06 189 GLY A C 1
ATOM 1433 O O . GLY A 1 189 ? 17.617 -0.081 -6.925 1.00 56.06 189 GLY A O 1
ATOM 1434 N N . LEU A 1 190 ? 15.832 0.308 -5.648 1.00 56.03 190 LEU A N 1
ATOM 1435 C CA . LEU A 1 190 ? 15.003 0.729 -6.795 1.00 56.03 190 LEU A CA 1
ATOM 1436 C C . LEU A 1 190 ? 15.397 2.127 -7.313 1.00 56.03 190 LEU A C 1
ATOM 1438 O O . LEU A 1 190 ? 15.156 2.444 -8.472 1.00 56.03 190 LEU A O 1
ATOM 1442 N N . PHE A 1 191 ? 16.060 2.940 -6.481 1.00 58.56 191 PHE A N 1
ATOM 1443 C CA . PHE A 1 191 ? 16.741 4.170 -6.903 1.00 58.56 191 PHE A CA 1
ATOM 1444 C C . PHE A 1 191 ? 18.206 3.965 -7.296 1.00 58.56 191 PHE A C 1
ATOM 1446 O O . PHE A 1 191 ? 18.879 4.947 -7.623 1.00 58.56 191 PHE A O 1
ATOM 1453 N N . GLU A 1 192 ? 18.728 2.734 -7.267 1.00 56.75 192 GLU A N 1
ATOM 1454 C CA . GLU A 1 192 ? 20.045 2.496 -7.842 1.00 56.75 192 GLU A CA 1
ATOM 1455 C C . GLU A 1 192 ? 19.928 2.810 -9.340 1.00 56.75 192 GLU A C 1
ATOM 1457 O O . GLU A 1 192 ? 19.044 2.270 -10.012 1.00 56.75 192 GLU A O 1
ATOM 1462 N N . PRO A 1 193 ? 20.709 3.765 -9.876 1.00 57.66 193 PRO A N 1
ATOM 1463 C CA . PRO A 1 193 ? 20.613 4.117 -11.278 1.00 57.66 193 PRO A CA 1
ATOM 1464 C C . PRO A 1 193 ? 21.100 2.916 -12.085 1.00 57.66 193 PRO A C 1
ATOM 1466 O O . PRO A 1 193 ? 22.291 2.794 -12.353 1.00 57.66 193 PRO A O 1
ATOM 1469 N N . PHE A 1 194 ? 20.182 2.024 -12.468 1.00 71.38 194 PHE A N 1
ATOM 1470 C CA . PHE A 1 194 ? 20.512 0.896 -13.326 1.00 71.38 194 PHE A CA 1
ATOM 1471 C C . PHE A 1 194 ? 21.097 1.467 -14.605 1.00 71.38 194 PHE A C 1
ATOM 1473 O O . PHE A 1 194 ? 20.435 2.249 -15.313 1.00 71.38 194 PHE A O 1
ATOM 1480 N N . SER A 1 195 ? 22.357 1.137 -14.869 1.00 76.56 195 SER A N 1
ATOM 1481 C CA . SER A 1 195 ? 22.999 1.581 -16.091 1.00 76.56 195 SER A CA 1
ATOM 1482 C C . SER A 1 195 ? 22.279 0.944 -17.278 1.00 76.56 195 SER A C 1
ATOM 1484 O O . SER A 1 195 ? 21.615 -0.087 -17.159 1.00 76.56 195 SER A O 1
ATOM 1486 N N . GLU A 1 196 ? 22.379 1.566 -18.450 1.00 81.50 196 GLU A N 1
ATOM 1487 C CA . GLU A 1 196 ? 21.897 0.936 -19.683 1.00 81.50 196 GLU A CA 1
ATOM 1488 C C . GLU A 1 196 ? 22.500 -0.468 -19.857 1.00 81.50 196 GLU A C 1
ATOM 1490 O O . GLU A 1 196 ? 21.789 -1.399 -20.229 1.00 81.50 196 GLU A O 1
ATOM 1495 N N . ALA A 1 197 ? 23.774 -0.640 -19.493 1.00 82.06 197 ALA A N 1
ATOM 1496 C CA . ALA A 1 197 ? 24.444 -1.932 -19.529 1.00 82.06 197 ALA A CA 1
ATOM 1497 C C . ALA A 1 197 ? 23.776 -2.967 -18.608 1.00 82.06 197 ALA A C 1
ATOM 1499 O O . ALA A 1 197 ? 23.593 -4.105 -19.035 1.00 82.06 197 ALA A O 1
ATOM 1500 N N . ASP A 1 198 ? 23.353 -2.582 -17.400 1.00 82.81 198 ASP A N 1
ATOM 1501 C CA . ASP A 1 198 ? 22.679 -3.492 -16.463 1.00 82.81 198 ASP A CA 1
ATOM 1502 C C . ASP A 1 198 ? 21.300 -3.900 -16.978 1.00 82.81 198 ASP A C 1
ATOM 1504 O O . ASP A 1 198 ? 20.953 -5.080 -16.966 1.00 82.81 198 ASP A O 1
ATOM 1508 N N . CYS A 1 199 ? 20.527 -2.945 -17.501 1.00 83.88 199 CYS A N 1
ATOM 1509 C CA . CYS A 1 199 ? 19.224 -3.240 -18.093 1.00 83.88 199 CYS A CA 1
ATOM 1510 C C . CYS A 1 199 ? 19.350 -4.195 -19.287 1.00 83.88 199 CYS A C 1
ATOM 1512 O O . CYS A 1 199 ? 18.591 -5.158 -19.386 1.00 83.88 199 CYS A O 1
ATOM 1514 N N . LEU A 1 200 ? 20.329 -3.965 -20.166 1.00 84.69 200 LEU A N 1
ATOM 1515 C CA . LEU A 1 200 ? 20.597 -4.846 -21.303 1.00 84.69 200 LEU A CA 1
ATOM 1516 C C . LEU A 1 200 ? 21.104 -6.221 -20.850 1.00 84.69 200 LEU A C 1
ATOM 1518 O O . LEU A 1 200 ? 20.716 -7.231 -21.435 1.00 84.69 200 LEU A O 1
ATOM 1522 N N . HIS A 1 201 ? 21.921 -6.283 -19.795 1.00 85.50 201 HIS A N 1
ATOM 1523 C CA . HIS A 1 201 ? 22.391 -7.542 -19.212 1.00 85.50 201 HIS A CA 1
ATOM 1524 C C . HIS A 1 201 ? 21.242 -8.369 -18.621 1.00 85.50 201 HIS A C 1
ATOM 1526 O O . HIS A 1 201 ? 21.222 -9.590 -18.762 1.00 85.50 201 HIS A O 1
ATOM 1532 N N . LEU A 1 202 ? 20.252 -7.698 -18.031 1.00 84.12 202 LEU A N 1
ATOM 1533 C CA . LEU A 1 202 ? 19.000 -8.294 -17.562 1.00 84.12 202 LEU A CA 1
ATOM 1534 C C . LEU A 1 202 ? 18.022 -8.642 -18.700 1.00 84.12 202 LEU A C 1
ATOM 1536 O O . LEU A 1 202 ? 16.940 -9.164 -18.442 1.00 84.12 202 LEU A O 1
ATOM 1540 N N . GLY A 1 203 ? 18.380 -8.358 -19.956 1.00 84.44 203 GLY A N 1
ATOM 1541 C CA . GLY A 1 203 ? 17.542 -8.633 -21.121 1.00 84.44 203 GLY A CA 1
ATOM 1542 C C . GLY A 1 203 ? 16.351 -7.685 -21.273 1.00 84.44 203 GLY A C 1
ATOM 1543 O O . GLY A 1 203 ? 15.410 -8.029 -21.982 1.00 84.44 203 GLY A O 1
ATOM 1544 N N . ILE A 1 204 ? 16.372 -6.513 -20.628 1.00 85.81 204 ILE A N 1
ATOM 1545 C CA . ILE A 1 204 ? 15.334 -5.482 -20.753 1.00 85.81 204 ILE A CA 1
ATOM 1546 C C . ILE A 1 204 ? 15.661 -4.614 -21.978 1.00 85.81 204 ILE A C 1
ATOM 1548 O O . ILE A 1 204 ? 16.636 -3.854 -21.949 1.00 85.81 204 ILE A O 1
ATOM 1552 N N . PRO A 1 205 ? 14.871 -4.692 -23.061 1.00 83.00 205 PRO A N 1
ATOM 1553 C CA . PRO A 1 205 ? 15.174 -3.973 -24.288 1.00 83.00 205 PRO A CA 1
ATOM 1554 C C . PRO A 1 205 ? 14.831 -2.475 -24.168 1.00 83.00 205 PRO A C 1
ATOM 1556 O O . PRO A 1 205 ? 13.989 -2.063 -23.364 1.00 83.00 205 PRO A O 1
ATOM 1559 N N . ALA A 1 206 ? 15.522 -1.637 -24.950 1.00 80.31 206 ALA A N 1
ATOM 1560 C CA . ALA A 1 206 ? 15.424 -0.173 -24.868 1.00 80.31 206 ALA A CA 1
ATOM 1561 C C . ALA A 1 206 ? 14.023 0.376 -25.208 1.00 80.31 206 ALA A C 1
ATOM 1563 O O . ALA A 1 206 ? 13.611 1.412 -24.687 1.00 80.31 206 ALA A O 1
ATOM 1564 N N . ASP A 1 207 ? 13.276 -0.336 -26.049 1.00 84.25 207 ASP A N 1
ATOM 1565 C CA . ASP A 1 207 ? 11.890 -0.050 -26.436 1.00 84.25 207 ASP A CA 1
ATOM 1566 C C . ASP A 1 207 ? 10.904 -0.093 -25.254 1.00 84.25 207 ASP A C 1
ATOM 1568 O O . ASP A 1 207 ? 9.906 0.627 -25.275 1.00 84.25 207 ASP A O 1
ATOM 1572 N N . THR A 1 208 ? 11.228 -0.809 -24.170 1.00 81.69 208 THR A N 1
ATOM 1573 C CA . THR A 1 208 ? 10.476 -0.803 -22.891 1.00 81.69 208 THR A CA 1
ATOM 1574 C C . THR A 1 208 ? 10.317 0.612 -22.300 1.00 81.69 208 THR A C 1
ATOM 1576 O O . THR A 1 208 ? 9.386 0.913 -21.538 1.00 81.69 208 THR A O 1
ATOM 1579 N N . TRP A 1 209 ? 11.222 1.524 -22.657 1.00 74.75 209 TRP A N 1
ATOM 1580 C CA . TRP A 1 209 ? 11.248 2.907 -22.176 1.00 74.75 209 TRP A CA 1
ATOM 1581 C C . TRP A 1 209 ? 10.612 3.899 -23.161 1.00 74.75 209 TRP A C 1
ATOM 1583 O O . TRP A 1 209 ? 10.552 5.099 -22.886 1.00 74.75 209 TRP A O 1
ATOM 1593 N N . GLY A 1 210 ? 10.086 3.414 -24.290 1.00 78.56 210 GLY A N 1
ATOM 1594 C CA . GLY A 1 210 ? 9.507 4.240 -25.347 1.00 78.56 210 GLY A CA 1
ATOM 1595 C C . GLY A 1 210 ? 10.532 5.181 -25.987 1.00 78.56 210 GLY A C 1
ATOM 1596 O O . GLY A 1 210 ? 11.735 4.928 -25.985 1.00 78.56 210 GLY A O 1
ATO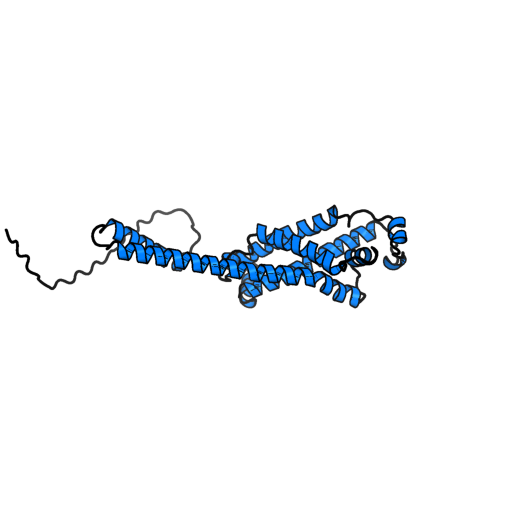M 1597 N N . SER A 1 211 ? 10.065 6.313 -26.518 1.00 77.75 211 SER A N 1
ATOM 1598 C CA . SER A 1 211 ? 10.924 7.300 -27.193 1.00 77.75 211 SER A CA 1
ATOM 1599 C C . SER A 1 211 ? 11.924 8.004 -26.269 1.00 77.75 211 SER A C 1
ATOM 1601 O O . SER A 1 211 ? 12.824 8.680 -26.758 1.00 77.75 211 SER A O 1
ATOM 1603 N N . ALA A 1 212 ? 11.760 7.882 -24.948 1.00 72.50 212 ALA A N 1
ATOM 1604 C CA . ALA A 1 212 ? 12.656 8.481 -23.963 1.00 72.50 212 ALA A CA 1
ATOM 1605 C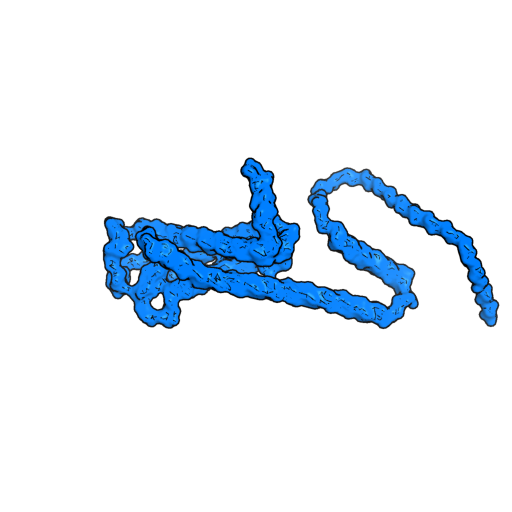 C . ALA A 1 212 ? 13.958 7.680 -23.763 1.00 72.50 212 ALA A C 1
ATOM 1607 O O . ALA A 1 212 ? 14.931 8.233 -23.246 1.00 72.50 212 ALA A O 1
ATOM 1608 N N . GLY A 1 213 ? 13.987 6.401 -24.164 1.00 75.56 213 GLY A N 1
ATOM 1609 C CA . GLY A 1 213 ? 15.137 5.513 -23.972 1.00 75.56 213 GLY A CA 1
ATOM 1610 C C . GLY A 1 213 ? 15.583 5.406 -22.506 1.00 75.56 213 GLY A C 1
ATOM 1611 O O . GLY A 1 213 ? 14.806 5.631 -21.579 1.00 75.56 213 GLY A O 1
ATOM 1612 N N . PHE A 1 214 ? 16.862 5.101 -22.277 1.00 74.25 214 PHE A N 1
ATOM 1613 C CA . PHE A 1 214 ? 17.446 4.949 -20.935 1.00 74.25 214 PHE A CA 1
ATOM 1614 C C . PHE A 1 214 ? 17.758 6.279 -20.214 1.00 74.25 214 PHE A C 1
ATOM 1616 O O . PHE A 1 214 ? 18.713 6.354 -19.439 1.00 74.25 214 PHE A O 1
ATOM 1623 N N . SER A 1 215 ? 16.958 7.328 -20.427 1.00 82.06 215 SER A N 1
ATOM 1624 C CA . SER A 1 215 ? 17.124 8.612 -19.732 1.00 82.06 215 SER A CA 1
ATOM 1625 C C . SER A 1 215 ? 16.941 8.469 -18.214 1.00 82.06 215 SER A C 1
ATOM 1627 O O . SER A 1 215 ? 15.955 7.891 -17.750 1.00 82.06 215 SER A O 1
ATOM 1629 N N . LEU A 1 216 ? 17.880 9.019 -17.432 1.00 77.19 216 LEU A N 1
ATOM 1630 C CA . LEU A 1 216 ? 17.817 9.026 -15.964 1.00 77.19 216 LEU A CA 1
ATOM 1631 C C . LEU A 1 216 ? 16.547 9.729 -15.463 1.00 77.19 216 LEU A C 1
ATOM 1633 O O . LEU A 1 216 ? 15.866 9.207 -14.584 1.00 77.19 216 LEU A O 1
ATOM 1637 N N . ASP A 1 217 ? 16.188 10.861 -16.070 1.00 81.06 217 ASP A N 1
ATOM 1638 C CA . ASP A 1 217 ? 15.007 11.636 -15.682 1.00 81.06 217 ASP A CA 1
ATOM 1639 C C . ASP A 1 217 ? 13.719 10.832 -15.888 1.00 81.06 217 ASP A C 1
ATOM 1641 O O . ASP A 1 217 ? 12.840 10.822 -15.029 1.00 81.06 217 ASP A O 1
ATOM 1645 N N . ALA A 1 218 ? 13.625 10.090 -16.997 1.00 80.50 218 ALA A N 1
ATOM 1646 C CA . ALA A 1 218 ? 12.470 9.241 -17.277 1.00 80.50 218 ALA A CA 1
ATOM 1647 C C . ALA A 1 218 ? 12.322 8.116 -16.238 1.00 80.50 218 ALA A C 1
ATOM 1649 O O . ALA A 1 218 ? 11.203 7.808 -15.823 1.00 80.50 218 ALA A O 1
ATOM 1650 N N . LYS A 1 219 ? 13.440 7.537 -15.782 1.00 78.50 219 LYS A N 1
ATOM 1651 C CA . LYS A 1 219 ? 13.456 6.512 -14.726 1.00 78.50 219 LYS A CA 1
ATOM 1652 C C . LYS A 1 219 ? 12.993 7.081 -13.387 1.00 78.50 219 LYS A C 1
ATOM 1654 O O . LYS A 1 219 ? 12.106 6.504 -12.767 1.00 78.50 219 LYS A O 1
ATOM 1659 N N . VAL A 1 220 ? 13.534 8.230 -12.977 1.00 83.50 220 VAL A N 1
ATOM 1660 C CA . VAL A 1 220 ? 13.142 8.898 -11.723 1.00 83.50 220 VAL A CA 1
ATOM 1661 C C . VAL A 1 220 ? 11.659 9.261 -11.745 1.00 83.50 220 VAL A C 1
ATOM 1663 O O . VAL A 1 220 ? 10.952 8.993 -10.777 1.00 83.50 220 VAL A O 1
ATOM 1666 N N . ILE A 1 221 ? 11.159 9.809 -12.857 1.00 85.88 221 ILE A N 1
ATOM 1667 C CA . ILE A 1 221 ? 9.737 10.141 -13.004 1.00 85.88 221 ILE A CA 1
ATOM 1668 C C . ILE A 1 221 ? 8.870 8.883 -12.890 1.00 85.88 221 ILE A C 1
ATOM 1670 O O . ILE A 1 221 ? 7.902 8.900 -12.133 1.00 85.88 221 ILE A O 1
ATOM 1674 N N . ARG A 1 222 ? 9.213 7.787 -13.583 1.00 86.94 222 ARG A N 1
ATOM 1675 C CA . ARG A 1 222 ? 8.475 6.515 -13.464 1.00 86.94 222 ARG A CA 1
ATOM 1676 C C . ARG A 1 222 ? 8.487 5.979 -12.034 1.00 86.94 222 ARG A C 1
ATOM 1678 O O . ARG A 1 222 ? 7.441 5.589 -11.539 1.00 86.94 222 ARG A O 1
ATOM 1685 N N . GLN A 1 223 ? 9.620 6.045 -11.337 1.00 87.19 223 GLN A N 1
ATOM 1686 C CA . GLN A 1 223 ? 9.712 5.599 -9.946 1.00 87.19 223 GLN A CA 1
ATOM 1687 C C . GLN A 1 223 ? 8.823 6.425 -9.010 1.00 87.19 223 GLN A C 1
ATOM 1689 O O . GLN A 1 223 ? 8.171 5.876 -8.124 1.00 87.19 223 GLN A O 1
ATOM 1694 N N . VAL A 1 224 ? 8.779 7.745 -9.208 1.00 89.62 224 VAL A N 1
ATOM 1695 C CA . VAL A 1 224 ? 7.867 8.626 -8.468 1.00 89.62 224 VAL A CA 1
ATOM 1696 C C . VAL A 1 224 ? 6.417 8.262 -8.775 1.00 89.62 224 VAL A C 1
ATOM 1698 O O . VAL A 1 224 ? 5.606 8.208 -7.854 1.00 89.62 224 VAL A O 1
ATOM 1701 N N . VAL A 1 225 ? 6.081 7.988 -10.038 1.00 92.00 225 VAL A N 1
ATOM 1702 C CA . VAL A 1 225 ? 4.736 7.547 -10.431 1.00 92.00 225 VAL A CA 1
ATOM 1703 C C . VAL A 1 225 ? 4.372 6.222 -9.757 1.00 92.00 225 VAL A C 1
ATOM 1705 O O . VAL A 1 225 ? 3.316 6.168 -9.135 1.00 92.00 225 VAL A O 1
ATOM 1708 N N . ASP A 1 226 ? 5.250 5.216 -9.791 1.00 92.19 226 ASP A N 1
ATOM 1709 C CA . ASP A 1 226 ? 5.051 3.916 -9.128 1.00 92.19 226 ASP A CA 1
ATOM 1710 C C . ASP A 1 226 ? 4.751 4.091 -7.642 1.00 92.19 226 ASP A C 1
ATOM 1712 O O . ASP A 1 226 ? 3.712 3.654 -7.165 1.00 92.19 226 ASP A O 1
ATOM 1716 N N . VAL A 1 227 ? 5.608 4.822 -6.923 1.00 92.19 227 VAL A N 1
ATOM 1717 C CA . VAL A 1 227 ? 5.435 5.054 -5.481 1.00 92.19 227 VAL A CA 1
ATOM 1718 C C . VAL A 1 227 ? 4.099 5.734 -5.179 1.00 92.19 227 VAL A C 1
ATOM 1720 O O . VAL A 1 227 ? 3.436 5.387 -4.207 1.00 92.19 227 VAL A O 1
ATOM 1723 N N . ASN A 1 228 ? 3.681 6.705 -5.996 1.00 94.62 228 ASN A N 1
ATOM 1724 C CA . ASN A 1 228 ? 2.397 7.377 -5.788 1.00 94.62 228 ASN A CA 1
ATOM 1725 C C . ASN A 1 228 ? 1.202 6.462 -6.083 1.00 94.62 228 ASN A C 1
ATOM 1727 O O . ASN A 1 228 ? 0.189 6.572 -5.392 1.00 94.62 228 ASN A O 1
ATOM 1731 N N . ILE A 1 229 ? 1.306 5.586 -7.086 1.00 95.19 229 ILE A N 1
ATOM 1732 C CA . ILE A 1 229 ? 0.284 4.577 -7.382 1.00 95.19 229 ILE A CA 1
ATOM 1733 C C . ILE A 1 229 ? 0.165 3.612 -6.203 1.00 95.19 229 ILE A C 1
ATOM 1735 O O . ILE A 1 229 ? -0.937 3.488 -5.670 1.00 95.19 229 ILE A O 1
ATOM 1739 N N . ASP A 1 230 ? 1.281 3.036 -5.750 1.00 95.19 230 ASP A N 1
ATOM 1740 C CA . ASP A 1 230 ? 1.325 2.089 -4.632 1.00 95.19 230 ASP A CA 1
ATOM 1741 C C . ASP A 1 230 ? 0.675 2.705 -3.381 1.00 95.19 230 ASP A C 1
ATOM 1743 O O . ASP A 1 230 ? -0.248 2.138 -2.796 1.00 95.19 230 ASP A O 1
ATOM 1747 N N . ILE A 1 231 ? 1.088 3.927 -3.011 1.00 95.00 231 ILE A N 1
ATOM 1748 C CA . ILE A 1 231 ? 0.533 4.653 -1.857 1.00 95.00 231 ILE A CA 1
ATOM 1749 C C . ILE A 1 231 ? -0.975 4.863 -2.011 1.00 95.00 231 ILE A C 1
ATOM 1751 O O . ILE A 1 231 ? -1.719 4.687 -1.047 1.00 95.00 231 ILE A O 1
ATOM 1755 N N . LEU A 1 232 ? -1.438 5.275 -3.194 1.00 96.12 232 LEU A N 1
ATOM 1756 C CA . LEU A 1 232 ? -2.844 5.599 -3.425 1.00 96.12 232 LEU A CA 1
ATOM 1757 C C . LEU A 1 232 ? -3.728 4.349 -3.388 1.00 96.12 232 LEU A C 1
ATOM 1759 O O . LEU A 1 232 ? -4.772 4.361 -2.732 1.00 96.12 232 LEU A O 1
ATOM 1763 N N . VAL A 1 233 ? -3.333 3.297 -4.105 1.00 96.19 233 VAL A N 1
ATOM 1764 C CA . VAL A 1 233 ? -4.087 2.041 -4.199 1.00 96.19 233 VAL A CA 1
ATOM 1765 C C . VAL A 1 233 ? -4.113 1.351 -2.841 1.00 96.19 233 VAL A C 1
ATOM 1767 O O . VAL A 1 233 ? -5.184 0.931 -2.393 1.00 96.19 233 VAL A O 1
ATOM 1770 N N . GLU A 1 234 ? -2.975 1.306 -2.146 1.00 96.06 234 GLU A N 1
ATOM 1771 C CA . GLU A 1 234 ? -2.885 0.721 -0.813 1.00 96.06 234 GLU A CA 1
ATOM 1772 C C . GLU A 1 234 ? -3.715 1.481 0.213 1.00 96.06 234 GLU A C 1
ATOM 1774 O O . GLU A 1 234 ? -4.556 0.876 0.886 1.00 96.06 234 GLU A O 1
ATOM 1779 N N . ALA A 1 235 ? -3.571 2.807 0.268 1.00 96.50 235 ALA A N 1
ATOM 1780 C CA . ALA A 1 235 ? -4.390 3.642 1.135 1.00 96.50 235 ALA A CA 1
ATOM 1781 C C . ALA A 1 235 ? -5.881 3.420 0.872 1.00 96.50 235 ALA A C 1
ATOM 1783 O O . ALA A 1 235 ? -6.662 3.272 1.809 1.00 96.50 235 ALA A O 1
ATOM 1784 N N . LEU A 1 236 ? -6.302 3.385 -0.394 1.00 96.19 236 LEU A N 1
ATOM 1785 C CA . LEU A 1 236 ? -7.706 3.216 -0.749 1.00 96.19 236 LEU A CA 1
ATOM 1786 C C . LEU A 1 236 ? -8.257 1.871 -0.262 1.00 96.19 236 LEU A C 1
ATOM 1788 O O . LEU A 1 236 ? -9.298 1.842 0.402 1.00 96.19 236 LEU A O 1
ATOM 1792 N N . LEU A 1 237 ? -7.583 0.767 -0.583 1.00 97.19 237 LEU A N 1
ATOM 1793 C CA . LEU A 1 237 ? -8.081 -0.576 -0.289 1.00 97.19 237 LEU A CA 1
ATOM 1794 C C . LEU A 1 237 ? -8.032 -0.890 1.208 1.00 97.19 237 LEU A C 1
ATOM 1796 O O . LEU A 1 237 ? -9.025 -1.375 1.758 1.00 97.19 237 LEU A O 1
ATOM 1800 N N . LEU A 1 238 ? -6.939 -0.549 1.891 1.00 97.12 238 LEU A N 1
ATOM 1801 C CA . LEU A 1 238 ? -6.788 -0.845 3.315 1.00 97.12 238 LEU A CA 1
ATOM 1802 C C . LEU A 1 238 ? -7.618 0.086 4.198 1.00 97.12 238 LEU A C 1
ATOM 1804 O O . LEU A 1 238 ? -8.249 -0.386 5.143 1.00 97.12 238 LEU A O 1
ATOM 1808 N N . ASN A 1 239 ? -7.749 1.374 3.860 1.00 95.62 239 ASN A N 1
ATOM 1809 C CA . ASN A 1 239 ? -8.688 2.240 4.582 1.00 95.62 239 ASN A CA 1
ATOM 1810 C C . ASN A 1 239 ? -10.131 1.751 4.417 1.00 95.62 239 ASN A C 1
ATOM 1812 O O . ASN A 1 239 ? -10.893 1.755 5.383 1.00 95.62 239 ASN A O 1
ATOM 1816 N N . THR A 1 240 ? -10.515 1.313 3.212 1.00 94.56 240 THR A N 1
ATOM 1817 C CA . THR A 1 240 ? -11.857 0.760 2.967 1.00 94.56 240 THR A CA 1
ATOM 1818 C C . THR A 1 240 ? -12.092 -0.484 3.818 1.00 94.56 240 THR A C 1
ATOM 1820 O O . THR A 1 240 ? -13.149 -0.613 4.437 1.00 94.56 240 THR A O 1
ATOM 1823 N N . TRP A 1 241 ? -11.095 -1.367 3.906 1.00 95.31 241 TRP A N 1
ATOM 1824 C CA . TRP A 1 241 ? -11.144 -2.541 4.768 1.00 95.31 241 TRP A CA 1
ATOM 1825 C C . TRP A 1 241 ? -11.277 -2.184 6.249 1.00 95.31 241 TRP A C 1
ATOM 1827 O O . TRP A 1 241 ? -12.155 -2.728 6.910 1.00 95.31 241 TRP A O 1
ATOM 1837 N N . HIS A 1 242 ? -10.499 -1.230 6.765 1.00 93.69 242 HIS A N 1
ATOM 1838 C CA . HIS A 1 242 ? -10.592 -0.798 8.168 1.00 93.69 242 HIS A CA 1
ATOM 1839 C C . HIS A 1 242 ? -11.950 -0.179 8.494 1.00 93.69 242 HIS A C 1
ATOM 1841 O O . HIS A 1 242 ? -12.531 -0.478 9.535 1.00 93.69 242 HIS A O 1
ATOM 1847 N N . VAL A 1 243 ? -12.501 0.641 7.594 1.00 92.00 243 VAL A N 1
ATOM 1848 C CA . VAL A 1 243 ? -13.841 1.224 7.770 1.00 92.00 243 VAL A CA 1
ATOM 1849 C C . VAL A 1 243 ? -14.922 0.141 7.755 1.00 92.00 243 VAL A C 1
ATOM 1851 O O . VAL A 1 243 ? -15.819 0.167 8.601 1.00 92.00 243 VAL A O 1
ATOM 1854 N N . TYR A 1 244 ? -14.822 -0.825 6.836 1.00 90.94 244 TYR A N 1
ATOM 1855 C CA . TYR A 1 244 ? -15.712 -1.987 6.788 1.00 90.94 244 TYR A CA 1
ATOM 1856 C C . TYR A 1 244 ? -15.615 -2.820 8.071 1.00 90.94 244 TYR A C 1
ATOM 1858 O O . TYR A 1 244 ? -16.633 -3.152 8.680 1.00 90.94 244 TYR A O 1
ATOM 1866 N N . TYR A 1 245 ? -14.393 -3.116 8.508 1.00 88.94 245 TYR A N 1
ATOM 1867 C CA . TYR A 1 245 ? -14.119 -3.949 9.669 1.00 88.94 245 TYR A CA 1
ATOM 1868 C C . TYR A 1 245 ? -14.588 -3.301 10.974 1.00 88.94 245 TYR A C 1
ATOM 1870 O O . TYR A 1 245 ? -15.171 -3.973 11.823 1.00 88.94 245 TYR A O 1
ATOM 1878 N N . ALA A 1 246 ? -14.432 -1.980 11.102 1.00 87.88 246 ALA A N 1
ATOM 1879 C CA . ALA A 1 246 ? -14.942 -1.213 12.234 1.00 87.88 246 ALA A CA 1
ATOM 1880 C C . ALA A 1 246 ? -16.482 -1.186 12.316 1.00 87.88 246 ALA A C 1
ATOM 1882 O O . ALA A 1 246 ? -17.041 -0.537 13.199 1.00 87.88 246 ALA A O 1
ATOM 1883 N N . GLY A 1 247 ? -17.196 -1.811 11.367 1.00 82.25 247 GLY A N 1
ATOM 1884 C CA . GLY A 1 247 ? -18.658 -1.788 11.297 1.00 82.25 247 GLY A CA 1
ATOM 1885 C C . GLY A 1 247 ? -19.219 -0.372 11.150 1.00 82.25 247 GLY A C 1
ATOM 1886 O O . GLY A 1 247 ? -20.389 -0.124 11.451 1.00 82.25 247 GLY A O 1
ATOM 1887 N N . SER A 1 248 ? -18.377 0.574 10.731 1.00 69.81 248 SER A N 1
ATOM 1888 C CA . SER A 1 248 ? -18.760 1.963 10.572 1.00 69.81 248 SER A CA 1
ATOM 1889 C C . SER A 1 248 ? -19.621 2.078 9.328 1.00 69.81 248 SER A C 1
ATOM 1891 O O . SER A 1 248 ? -19.210 1.701 8.234 1.00 69.81 248 SER A O 1
ATOM 1893 N N . ASP A 1 249 ? -20.827 2.622 9.484 1.00 70.62 249 ASP A N 1
ATOM 1894 C CA . ASP A 1 249 ? -21.646 2.981 8.335 1.00 70.62 249 ASP A CA 1
ATOM 1895 C C . ASP A 1 249 ? -20.878 4.026 7.511 1.00 70.62 249 ASP A C 1
ATOM 1897 O O . ASP A 1 249 ? -20.722 5.180 7.927 1.00 70.62 249 ASP A O 1
ATOM 1901 N N . PHE A 1 250 ? -20.356 3.601 6.359 1.00 67.06 250 PHE A N 1
ATOM 1902 C CA . PHE A 1 250 ? -19.553 4.430 5.466 1.00 67.06 250 PHE A CA 1
ATOM 1903 C C . PHE A 1 250 ? -20.276 5.740 5.123 1.00 67.06 250 PHE A C 1
ATOM 1905 O O . PHE A 1 250 ? -19.655 6.803 5.095 1.00 67.06 250 PHE A O 1
ATOM 1912 N N . TYR A 1 251 ? -21.607 5.705 4.971 1.00 66.25 251 TYR A N 1
ATOM 1913 C CA . TYR A 1 251 ? -22.412 6.905 4.732 1.00 66.25 251 TYR A CA 1
ATOM 1914 C C . TYR A 1 251 ? -22.397 7.862 5.920 1.00 66.25 251 TYR A C 1
ATOM 1916 O O . TYR A 1 251 ? -22.304 9.081 5.745 1.00 66.25 251 TYR A O 1
ATOM 1924 N N . LYS A 1 252 ? -22.449 7.334 7.143 1.00 71.38 252 LYS A N 1
ATOM 1925 C CA . LYS A 1 252 ? -22.342 8.140 8.361 1.00 71.38 252 LYS A CA 1
ATOM 1926 C C . LYS A 1 252 ? -20.962 8.790 8.454 1.00 71.38 252 LYS A C 1
ATOM 1928 O O . LYS A 1 252 ? -20.892 9.987 8.735 1.00 71.38 252 LYS A O 1
ATOM 1933 N N . LEU A 1 253 ? -19.897 8.044 8.154 1.00 69.31 253 LEU A N 1
ATOM 1934 C CA . LEU A 1 253 ? -18.517 8.540 8.123 1.00 69.31 253 LEU A CA 1
ATOM 1935 C C . LEU A 1 253 ? -18.352 9.675 7.099 1.00 69.31 253 LEU A C 1
ATOM 1937 O O . LEU A 1 253 ? -17.893 10.767 7.437 1.00 69.31 253 LEU A O 1
ATOM 1941 N N . TRP A 1 254 ? -18.824 9.445 5.871 1.00 73.56 254 TRP A N 1
ATOM 1942 C CA . TRP A 1 254 ? -18.795 10.417 4.780 1.00 73.56 254 TRP A CA 1
ATOM 1943 C C . TRP A 1 254 ? -19.575 11.691 5.122 1.00 73.56 254 TRP A C 1
ATOM 1945 O O . TRP A 1 254 ? -19.075 12.803 4.965 1.00 73.56 254 TRP A O 1
ATOM 1955 N N . SER A 1 255 ? -20.781 11.551 5.681 1.00 75.94 255 SER A N 1
ATOM 1956 C CA . SER A 1 255 ? -21.614 12.699 6.060 1.00 75.94 255 SER A CA 1
ATOM 1957 C C . SER A 1 255 ? -20.976 13.581 7.143 1.00 75.94 255 SER A C 1
ATOM 1959 O O . SER A 1 255 ? -21.162 14.799 7.137 1.00 75.94 255 SER A O 1
ATOM 1961 N N . LEU A 1 256 ? -20.208 12.991 8.066 1.00 78.44 256 LEU A N 1
ATOM 1962 C CA . LEU A 1 256 ? -19.488 13.729 9.106 1.00 78.44 256 LEU A CA 1
ATOM 1963 C C . LEU A 1 256 ? -18.312 14.516 8.526 1.00 78.44 256 LEU A C 1
ATOM 1965 O O . LEU A 1 256 ? -18.100 15.661 8.929 1.00 78.44 256 LEU A O 1
ATOM 1969 N N . LEU A 1 257 ? -17.586 13.929 7.571 1.00 77.31 257 LEU A N 1
ATOM 1970 C CA . LEU A 1 257 ? -16.507 14.603 6.850 1.00 77.31 257 LEU A CA 1
ATOM 1971 C C . LEU A 1 257 ? -17.036 15.823 6.091 1.00 77.31 257 LEU A C 1
ATOM 1973 O O . LEU A 1 257 ? -16.558 16.932 6.327 1.00 77.31 257 LEU A O 1
ATOM 1977 N N . MET A 1 258 ? -18.075 15.646 5.271 1.00 83.50 258 MET A N 1
ATOM 1978 C CA . MET A 1 258 ? -18.678 16.735 4.488 1.00 83.50 258 MET A CA 1
ATOM 1979 C C . MET A 1 258 ? -19.123 17.899 5.389 1.00 83.50 258 MET A C 1
ATOM 1981 O O . MET A 1 258 ? -18.744 19.048 5.169 1.00 83.50 258 MET A O 1
ATOM 1985 N N . ARG A 1 259 ? -19.796 17.601 6.513 1.00 84.81 259 ARG A N 1
ATOM 1986 C CA . ARG A 1 259 ? -20.204 18.627 7.493 1.00 84.81 259 ARG A CA 1
ATOM 1987 C C . ARG A 1 259 ? -19.034 19.370 8.131 1.00 84.81 259 ARG A C 1
ATOM 1989 O O . ARG A 1 259 ? -19.159 20.562 8.397 1.00 84.81 259 ARG A O 1
ATOM 1996 N N . ARG A 1 260 ? -17.930 18.683 8.434 1.00 81.69 260 ARG A N 1
ATOM 1997 C CA . ARG A 1 260 ? -16.771 19.292 9.105 1.00 81.69 260 ARG A CA 1
ATOM 1998 C C . ARG A 1 260 ? -15.965 20.185 8.163 1.00 81.69 260 ARG A C 1
ATOM 2000 O O . ARG A 1 260 ? -15.404 21.175 8.624 1.00 81.69 260 ARG A O 1
ATOM 2007 N N . PHE A 1 261 ? -15.931 19.845 6.878 1.00 82.19 261 PHE A N 1
ATOM 2008 C CA . PHE A 1 261 ? -15.205 20.594 5.851 1.00 82.19 261 PHE A CA 1
ATOM 2009 C C . PHE A 1 261 ? -16.077 21.581 5.063 1.00 82.19 261 PHE A C 1
ATOM 2011 O O . PHE A 1 261 ? -15.547 22.326 4.247 1.00 82.19 261 PHE A O 1
ATOM 2018 N N . GLY A 1 262 ? -17.384 21.642 5.341 1.00 74.75 262 GLY A N 1
ATOM 2019 C CA . GLY A 1 262 ? -18.298 22.584 4.692 1.00 74.75 262 GLY A CA 1
ATOM 2020 C C . GLY A 1 262 ? -18.515 22.302 3.203 1.00 74.75 262 GLY A C 1
ATOM 2021 O O . GLY A 1 262 ? -18.756 23.245 2.452 1.00 74.75 262 GLY A O 1
ATOM 2022 N N . MET A 1 263 ? -18.396 21.034 2.797 1.00 51.94 263 MET A N 1
ATOM 2023 C CA . MET A 1 263 ? -18.670 20.553 1.437 1.00 51.94 263 MET A CA 1
ATOM 2024 C C . MET A 1 263 ? -20.063 19.934 1.333 1.00 51.94 263 MET A C 1
ATOM 2026 O O . MET A 1 263 ? -20.553 19.390 2.352 1.00 51.94 263 MET A O 1
#

Foldseek 3Di:
DDDDDDDDDDDDDDDDDDDDDDDDDDDDDDDDDCVVVCVVVVVVVVVVVVCVVPVPPPDVVNVVVVVVVVVVVVVVVVVVLVVLLVVLLVVLLVVLLCLLVVCCCVCVVVPPDDAPLQLLQVLPPDDPDGSSNVRSVQLSVLLVVQLVVLVCSGCVLQQQPDLPSVVSSLVSSLVSSLVSLVVCCVPVCVLVLQDPVNCVVSVNDQCSLPPCGSDNVSSVVSSVVNSVSSSVSSSVVSSVSSCVRSVHPVVVSVVVVCVVVVD

Radius of gyration: 30.71 Å; chains: 1; bounding box: 68×49×108 Å

Sequence (263 aa):
MACKCAWRPGIAASCGVQVLVHSSRSSRTYGQRGAACTTASLCQSALGIMSLLCPRVLKPHLARRWRRGAAQQRGNVQARAARMSFECVAGDLAISMMIPTFEAFLLSGSGIYTPLWLIFGSATGPNFASPEVKHGVVLAACWLSSASYARAYEGEALDGEDPSELLWRLFTTNFLNAWLIFFAVSFLGLFEPFSEADCLHLGIPADTWGSAGFSLDAKVIRQVVDVNIDILVEALLLNTWHVYYAGSDFYKLWSLLMRRFGM

Organism: NCBI:txid878477

pLDDT: mean 76.65, std 19.77, range [31.17, 97.81]

Secondary structure (DSSP, 8-state):
----------------------------PPP---HHHHHHHHHHHHHHHHHHH-TTTS-HHHHHHHHHHHHHHHHHHHHHHHHHHHHHHHHHHHHHHHHHHHHIIIIITTTS---HHHHHHHHT-S-SS-HHHHHHHHHHHHHHHHHHHTTTTSHHHHSSS-HHHHHHHHHHHHHHHHHHHHHHHHHTTTTS---HHHHHHTT--GGGGGGGTT-HHHHHHHHHHHHHHHHHHHHHHHHHHHHHHTT--HHHHHHHHHHHHT-